Protein AF-X1HP15-F1 (afdb_monomer)

Organism: NCBI:txid412755

Structure (mmCIF, N/CA/C/O backbone):
data_AF-X1HP15-F1
#
_entry.id   AF-X1HP15-F1
#
loop_
_atom_site.group_PDB
_atom_site.id
_atom_site.type_symbol
_atom_site.label_atom_id
_atom_site.label_alt_id
_atom_site.label_comp_id
_atom_site.label_asym_id
_atom_site.label_entity_id
_atom_site.label_seq_id
_atom_site.pdbx_PDB_ins_code
_atom_site.Cartn_x
_atom_site.Cartn_y
_atom_site.Cartn_z
_atom_site.occupancy
_atom_site.B_iso_or_equiv
_atom_site.auth_seq_id
_atom_site.auth_comp_id
_atom_site.auth_asym_id
_atom_site.auth_atom_id
_atom_site.pdbx_PDB_model_num
ATOM 1 N N . TYR A 1 1 ? 21.476 -10.613 -9.660 1.00 40.03 1 TYR A N 1
ATOM 2 C CA . TYR A 1 1 ? 21.991 -10.283 -8.317 1.00 40.03 1 TYR A CA 1
ATOM 3 C C . TYR A 1 1 ? 20.825 -10.394 -7.329 1.00 40.03 1 TYR A C 1
ATOM 5 O O . TYR A 1 1 ? 20.075 -9.436 -7.231 1.00 40.03 1 TYR A O 1
ATOM 13 N N . PRO A 1 2 ? 20.553 -11.544 -6.681 1.00 43.41 2 PRO A N 1
ATOM 14 C CA . PRO A 1 2 ? 19.563 -11.598 -5.605 1.00 43.41 2 PRO A CA 1
ATOM 15 C C . PRO A 1 2 ? 20.260 -11.687 -4.237 1.00 43.41 2 PRO A C 1
ATOM 17 O O . PRO A 1 2 ? 21.197 -12.467 -4.082 1.00 43.41 2 PRO A O 1
ATOM 20 N N . GLY A 1 3 ? 19.801 -10.914 -3.246 1.00 52.09 3 GLY A N 1
ATOM 21 C CA . GLY A 1 3 ? 20.105 -11.199 -1.833 1.00 52.09 3 GLY A CA 1
ATOM 22 C C . GLY A 1 3 ? 20.704 -10.080 -0.976 1.00 52.09 3 GLY A C 1
ATOM 23 O O . GLY A 1 3 ? 21.155 -10.375 0.127 1.00 52.09 3 GLY A O 1
ATOM 24 N N . LYS A 1 4 ? 20.719 -8.818 -1.417 1.00 58.47 4 LYS A N 1
ATOM 25 C CA . LYS A 1 4 ? 21.016 -7.692 -0.515 1.00 58.47 4 LYS A CA 1
ATOM 26 C C . LYS A 1 4 ? 19.709 -7.078 -0.013 1.00 58.47 4 LYS A C 1
ATOM 28 O O . LYS A 1 4 ? 18.740 -7.003 -0.759 1.00 58.47 4 LYS A O 1
ATOM 33 N N . THR A 1 5 ? 19.671 -6.675 1.254 1.00 57.41 5 THR A N 1
ATOM 34 C CA . THR A 1 5 ? 18.551 -5.914 1.823 1.00 57.41 5 THR A CA 1
ATOM 35 C C . THR A 1 5 ? 18.393 -4.576 1.091 1.00 57.41 5 THR A C 1
ATOM 37 O O . THR A 1 5 ? 19.394 -3.958 0.713 1.00 57.41 5 THR A O 1
ATOM 40 N N . SER A 1 6 ? 17.143 -4.139 0.879 1.00 57.72 6 SER A N 1
ATOM 41 C CA . SER A 1 6 ? 16.799 -2.885 0.191 1.00 57.72 6 SER A CA 1
ATOM 42 C C . SER A 1 6 ? 17.651 -1.717 0.703 1.00 57.72 6 SER A C 1
ATOM 44 O O . SER A 1 6 ? 17.830 -1.550 1.909 1.00 57.72 6 SER A O 1
ATOM 46 N N . GLY A 1 7 ? 18.230 -0.945 -0.220 1.00 59.56 7 GLY A N 1
ATOM 47 C CA . GLY A 1 7 ? 19.172 0.143 0.076 1.00 59.56 7 GLY A CA 1
ATOM 48 C C . GLY A 1 7 ? 20.650 -0.218 -0.128 1.00 59.56 7 GLY A C 1
ATOM 49 O O . GLY A 1 7 ? 21.404 0.586 -0.671 1.00 59.56 7 GLY A O 1
ATOM 50 N N . LEU A 1 8 ? 21.078 -1.448 0.185 1.00 64.62 8 LEU A N 1
ATOM 51 C CA . LEU A 1 8 ? 22.472 -1.880 -0.050 1.00 64.62 8 LEU A CA 1
ATOM 52 C C . LEU A 1 8 ? 22.778 -2.171 -1.527 1.00 64.62 8 LEU A C 1
ATOM 54 O O . LEU A 1 8 ? 23.941 -2.295 -1.916 1.00 64.62 8 LEU A O 1
ATOM 58 N N . GLU A 1 9 ? 21.735 -2.281 -2.344 1.00 77.94 9 GLU A N 1
ATOM 59 C CA . GLU A 1 9 ? 21.811 -2.465 -3.792 1.00 77.94 9 GLU A CA 1
ATOM 60 C C . GLU A 1 9 ? 21.951 -1.152 -4.568 1.00 77.94 9 GLU A C 1
ATOM 62 O O . GLU A 1 9 ? 22.445 -1.177 -5.690 1.00 77.94 9 GLU A O 1
ATOM 67 N N . ILE A 1 10 ? 21.606 0.000 -3.978 1.00 83.56 10 ILE A N 1
ATOM 68 C CA . ILE A 1 10 ? 21.576 1.291 -4.691 1.00 83.56 10 ILE A CA 1
ATOM 69 C C . ILE A 1 10 ? 22.947 1.612 -5.297 1.00 83.56 10 ILE A C 1
ATOM 71 O O . ILE A 1 10 ? 23.047 2.002 -6.458 1.00 83.56 10 ILE A O 1
ATOM 75 N N . ASN A 1 11 ? 24.025 1.386 -4.543 1.00 84.94 11 ASN A N 1
ATOM 76 C CA . ASN A 1 11 ? 25.380 1.623 -5.038 1.00 84.94 11 ASN A CA 1
ATOM 77 C C . ASN A 1 11 ? 25.763 0.706 -6.205 1.00 84.94 11 ASN A C 1
ATOM 79 O O . ASN A 1 11 ? 26.531 1.128 -7.066 1.00 84.94 11 ASN A O 1
ATOM 83 N N . ASP A 1 12 ? 25.259 -0.527 -6.233 1.00 86.25 12 ASP A N 1
ATOM 84 C CA . ASP A 1 12 ? 25.513 -1.466 -7.327 1.00 86.25 12 ASP A CA 1
ATOM 85 C C . ASP A 1 12 ? 24.674 -1.087 -8.559 1.00 86.25 12 ASP A C 1
ATOM 87 O O . ASP A 1 12 ? 25.196 -1.076 -9.670 1.00 86.25 12 ASP A O 1
ATOM 91 N N . LEU A 1 13 ? 23.415 -0.679 -8.357 1.00 88.38 13 LEU A N 1
ATOM 92 C CA . LEU A 1 13 ? 22.511 -0.211 -9.413 1.00 88.38 13 LEU A CA 1
ATOM 93 C C . LEU A 1 13 ? 23.015 1.072 -10.093 1.00 88.38 13 LEU A C 1
ATOM 95 O O . LEU A 1 13 ? 22.898 1.198 -11.307 1.00 88.38 13 LEU A O 1
ATOM 99 N N . ARG A 1 14 ? 23.660 1.982 -9.347 1.00 88.38 14 ARG A N 1
ATOM 100 C CA . ARG A 1 14 ? 24.343 3.174 -9.899 1.00 88.38 14 ARG A CA 1
ATOM 101 C C . ARG A 1 14 ? 25.505 2.836 -10.841 1.00 88.38 14 ARG A C 1
ATOM 103 O O . ARG A 1 14 ? 25.959 3.708 -11.571 1.00 88.38 14 ARG A O 1
ATOM 110 N N . ARG A 1 15 ? 26.029 1.608 -10.785 1.00 89.25 15 ARG A N 1
ATOM 111 C CA . ARG A 1 15 ? 27.110 1.115 -11.655 1.00 89.25 15 ARG A CA 1
ATOM 112 C C . ARG A 1 15 ? 26.605 0.090 -12.672 1.00 89.25 15 ARG A C 1
ATOM 114 O O . ARG A 1 15 ? 27.415 -0.605 -13.278 1.00 89.25 15 ARG A O 1
ATOM 121 N N . ALA A 1 16 ? 25.287 -0.072 -12.799 1.00 88.75 16 ALA A N 1
ATOM 122 C CA . ALA A 1 16 ? 24.717 -0.998 -13.759 1.00 88.75 16 ALA A CA 1
ATOM 123 C C . ALA A 1 16 ? 24.946 -0.475 -15.180 1.00 88.75 16 ALA A C 1
ATOM 125 O O . ALA A 1 16 ? 24.692 0.689 -15.476 1.00 88.75 16 ALA A O 1
ATOM 126 N N . GLU A 1 17 ? 25.383 -1.364 -16.062 1.00 89.44 17 GLU A N 1
ATOM 127 C CA . GLU A 1 17 ? 25.554 -1.100 -17.485 1.00 89.44 17 GLU A CA 1
ATOM 128 C C . GLU A 1 17 ? 24.851 -2.213 -18.262 1.00 89.44 17 GLU A C 1
ATOM 130 O O . GLU A 1 17 ? 24.823 -3.372 -17.832 1.00 89.44 17 GLU A O 1
ATOM 135 N N . PHE A 1 18 ? 24.250 -1.864 -19.396 1.00 88.31 18 PHE A N 1
ATOM 136 C CA . PHE A 1 18 ? 23.614 -2.839 -20.274 1.00 88.31 18 PHE A CA 1
ATOM 137 C C . PHE A 1 18 ? 24.538 -3.202 -21.420 1.00 88.31 18 PHE A C 1
ATOM 139 O O . PHE A 1 18 ? 25.216 -2.349 -21.985 1.00 88.31 18 PHE A O 1
ATOM 146 N N . ASN A 1 19 ? 24.496 -4.471 -21.809 1.00 87.25 19 ASN A N 1
ATOM 147 C CA . ASN A 1 19 ? 25.117 -4.903 -23.049 1.00 87.25 19 ASN A CA 1
ATOM 148 C C . ASN A 1 19 ? 24.344 -4.350 -24.251 1.00 87.25 19 ASN A C 1
ATOM 150 O O . ASN A 1 19 ? 23.110 -4.234 -24.231 1.00 87.25 19 ASN A O 1
ATOM 154 N N . GLU A 1 20 ? 25.077 -4.090 -25.330 1.00 84.38 20 GLU A N 1
ATOM 155 C CA . GLU A 1 20 ? 24.488 -3.730 -26.614 1.00 84.38 20 GLU A CA 1
ATOM 156 C C . GLU A 1 20 ? 23.531 -4.828 -27.089 1.00 84.38 20 GLU A C 1
ATOM 158 O O . GLU A 1 20 ? 23.872 -6.008 -27.168 1.00 84.38 20 GLU A O 1
ATOM 163 N N . SER A 1 21 ? 22.297 -4.424 -27.374 1.00 85.12 21 SER A N 1
ATOM 164 C CA . SER A 1 21 ? 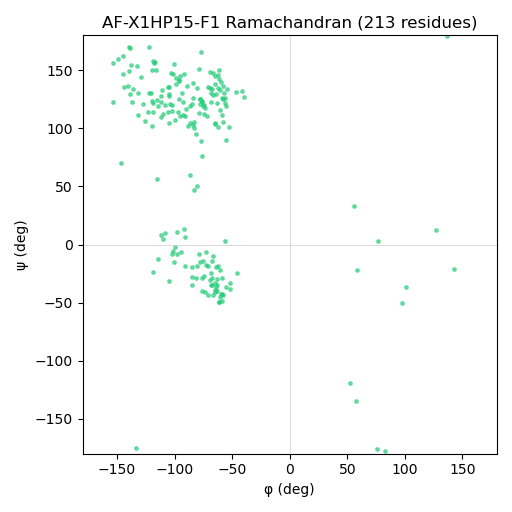21.206 -5.304 -27.805 1.00 85.12 21 SER A CA 1
ATOM 165 C C . SER A 1 21 ? 20.292 -4.546 -28.777 1.00 85.12 21 SER A C 1
ATOM 167 O O . SER A 1 21 ? 19.182 -4.150 -28.416 1.00 85.12 21 SER A O 1
ATOM 169 N N . PRO A 1 22 ? 20.772 -4.261 -30.004 1.00 84.88 22 PRO A N 1
ATOM 170 C CA . PRO A 1 22 ? 20.028 -3.458 -30.969 1.00 84.88 22 PRO A CA 1
ATOM 171 C C . PRO A 1 22 ? 18.683 -4.100 -31.330 1.00 84.88 22 PRO A C 1
ATOM 173 O O . PRO A 1 22 ? 18.623 -5.291 -31.627 1.00 84.88 22 PRO A O 1
ATOM 176 N N . GLY A 1 23 ? 17.611 -3.304 -31.324 1.00 83.75 23 GLY A N 1
ATOM 177 C CA . GLY A 1 23 ? 16.263 -3.741 -31.714 1.00 83.75 23 GLY A CA 1
ATOM 178 C C . GLY A 1 23 ? 15.512 -4.588 -30.678 1.00 83.75 23 GLY A C 1
ATOM 179 O O . GLY A 1 23 ? 14.399 -5.018 -30.961 1.00 83.75 23 GLY A O 1
ATOM 180 N N . MET A 1 24 ? 16.089 -4.825 -29.497 1.00 87.69 24 MET A N 1
ATOM 181 C CA . MET A 1 24 ? 15.433 -5.556 -28.408 1.00 87.69 24 MET A CA 1
ATOM 182 C C . MET A 1 24 ? 14.799 -4.585 -27.412 1.00 87.69 24 MET A C 1
ATOM 184 O O . MET A 1 24 ? 15.412 -3.578 -27.062 1.00 87.69 24 MET A O 1
ATOM 188 N N . PHE A 1 25 ? 13.614 -4.934 -26.909 1.00 88.38 25 PHE A N 1
ATOM 189 C CA . PHE A 1 25 ? 12.957 -4.206 -25.825 1.00 88.38 25 PHE A CA 1
ATOM 190 C C . PHE A 1 25 ? 13.662 -4.488 -24.491 1.00 88.38 25 PHE A C 1
ATOM 192 O O . PHE A 1 25 ? 13.722 -5.633 -24.032 1.00 88.38 25 PHE A O 1
ATOM 199 N N . LYS A 1 26 ? 14.219 -3.453 -23.864 1.00 91.19 26 LYS A N 1
ATOM 200 C CA . LYS A 1 26 ? 15.003 -3.548 -22.631 1.00 91.19 26 LYS A CA 1
ATOM 201 C C . LYS A 1 26 ? 14.109 -3.340 -21.416 1.00 91.19 26 LYS A C 1
ATOM 203 O O . LYS A 1 26 ? 13.505 -2.284 -21.248 1.00 91.19 26 LYS A O 1
ATOM 208 N N . ILE A 1 27 ? 14.092 -4.331 -20.528 1.00 91.81 27 ILE A N 1
ATOM 209 C CA . ILE A 1 27 ? 13.408 -4.257 -19.235 1.00 91.81 27 ILE A CA 1
ATOM 210 C C . ILE A 1 27 ? 14.452 -4.253 -18.126 1.00 91.81 27 ILE A C 1
ATOM 212 O O . ILE A 1 27 ? 15.285 -5.159 -18.061 1.00 91.81 27 ILE A O 1
ATOM 216 N N . PHE A 1 28 ? 14.371 -3.282 -17.219 1.00 93.69 28 PHE A N 1
ATOM 217 C CA . PHE A 1 28 ? 15.196 -3.250 -16.017 1.00 93.69 28 PHE A CA 1
ATOM 218 C C . PHE A 1 28 ? 14.342 -3.401 -14.759 1.00 93.69 28 PHE A C 1
ATOM 220 O O . PHE A 1 28 ? 13.456 -2.596 -14.493 1.00 93.69 28 PHE A O 1
ATOM 227 N N . MET A 1 29 ? 14.596 -4.453 -13.980 1.00 93.00 29 MET A N 1
ATOM 228 C CA . MET A 1 29 ? 13.829 -4.771 -12.774 1.00 93.00 29 MET A CA 1
ATOM 229 C C . MET A 1 29 ? 14.621 -4.417 -11.517 1.00 93.00 29 MET A C 1
ATOM 231 O O . MET A 1 29 ? 15.766 -4.847 -11.376 1.00 93.00 29 MET A O 1
ATOM 235 N N . MET A 1 30 ? 14.013 -3.672 -10.592 1.00 91.44 30 MET A N 1
ATOM 236 C CA . MET A 1 30 ? 14.661 -3.236 -9.348 1.00 91.44 30 MET A CA 1
ATOM 237 C C . MET A 1 30 ? 13.663 -3.210 -8.184 1.00 91.44 30 MET A C 1
ATOM 239 O O . MET A 1 30 ? 12.493 -2.891 -8.375 1.00 91.44 30 MET A O 1
ATOM 243 N N . HIS A 1 31 ? 14.115 -3.499 -6.962 1.00 91.00 31 HIS A N 1
ATOM 244 C CA . HIS A 1 31 ? 13.283 -3.460 -5.751 1.00 91.00 31 HIS A CA 1
ATOM 245 C C . HIS A 1 31 ? 13.775 -2.373 -4.782 1.00 91.00 31 HIS A C 1
ATOM 247 O O . HIS A 1 31 ? 14.096 -2.625 -3.620 1.00 91.00 31 HIS A O 1
ATOM 253 N N . THR A 1 32 ? 13.833 -1.139 -5.285 1.00 90.12 32 THR A N 1
ATOM 254 C CA . THR A 1 32 ? 14.356 0.025 -4.564 1.00 90.12 32 THR A CA 1
ATOM 255 C C . THR A 1 32 ? 13.492 1.260 -4.803 1.00 90.12 32 THR A C 1
ATOM 257 O O . THR A 1 32 ? 12.645 1.288 -5.694 1.00 90.12 32 THR A O 1
ATOM 260 N N . MET A 1 33 ? 13.735 2.311 -4.027 1.00 91.06 33 MET A N 1
ATOM 261 C CA . MET A 1 33 ? 13.145 3.635 -4.205 1.00 91.06 33 MET A CA 1
ATOM 262 C C . MET A 1 33 ? 13.937 4.468 -5.229 1.00 91.06 33 MET A C 1
ATOM 264 O O . MET A 1 33 ? 15.169 4.471 -5.191 1.00 91.06 33 MET A O 1
ATOM 268 N N . ILE A 1 34 ? 13.241 5.203 -6.101 1.00 93.44 34 ILE A N 1
ATOM 269 C CA . ILE A 1 34 ? 13.825 6.226 -6.986 1.00 93.44 34 ILE A CA 1
ATOM 270 C C . ILE A 1 34 ? 13.593 7.638 -6.437 1.00 93.44 34 ILE A C 1
ATOM 272 O O . ILE A 1 34 ? 12.625 7.887 -5.715 1.00 93.44 34 ILE A O 1
ATOM 276 N N . ASP A 1 35 ? 14.450 8.581 -6.820 1.00 92.69 35 ASP A N 1
ATOM 277 C CA . ASP A 1 35 ? 14.387 9.983 -6.388 1.00 92.69 35 ASP A CA 1
ATOM 278 C C . ASP A 1 35 ? 13.031 10.655 -6.681 1.00 92.69 35 ASP A C 1
ATOM 280 O O . ASP A 1 35 ? 12.529 11.411 -5.850 1.00 92.69 35 ASP A O 1
ATOM 284 N N . LYS A 1 36 ? 12.389 10.324 -7.809 1.00 93.81 36 LYS A N 1
ATOM 285 C CA . LYS A 1 36 ? 11.056 10.837 -8.181 1.00 93.81 36 LYS A CA 1
ATOM 286 C C . LYS A 1 36 ? 9.911 10.333 -7.305 1.00 93.81 36 LYS A C 1
ATOM 288 O O . LYS A 1 36 ? 8.893 11.011 -7.219 1.00 93.81 36 LYS A O 1
ATOM 293 N N . ALA A 1 37 ? 10.067 9.173 -6.671 1.00 91.50 37 ALA A N 1
ATOM 294 C CA . ALA A 1 37 ? 9.032 8.547 -5.847 1.00 91.50 37 ALA A CA 1
ATOM 295 C C . ALA A 1 37 ? 9.268 8.735 -4.336 1.00 91.50 37 ALA A C 1
ATOM 297 O O . ALA A 1 37 ? 8.406 8.398 -3.531 1.00 91.50 37 ALA A O 1
ATOM 298 N N . ARG A 1 38 ? 10.427 9.279 -3.940 1.00 87.81 38 ARG A N 1
ATOM 299 C CA . ARG A 1 38 ? 10.824 9.444 -2.533 1.00 87.81 38 ARG A CA 1
ATOM 300 C C . ARG A 1 38 ? 9.984 10.467 -1.764 1.00 87.81 38 ARG A C 1
ATOM 302 O O . ARG A 1 38 ? 9.781 10.307 -0.562 1.00 87.81 38 ARG A O 1
ATOM 309 N N . GLY A 1 39 ? 9.556 11.542 -2.428 1.00 83.56 39 GLY A N 1
ATOM 310 C CA . GLY A 1 39 ? 9.021 12.722 -1.743 1.00 83.56 39 GLY A CA 1
ATOM 311 C C . GLY A 1 39 ? 10.044 13.308 -0.758 1.00 83.56 39 GLY A C 1
ATOM 312 O O . GLY A 1 39 ? 11.234 13.401 -1.079 1.00 83.56 39 GLY A O 1
ATOM 313 N N . ASP A 1 40 ? 9.583 13.641 0.449 1.00 80.81 40 ASP A N 1
ATOM 314 C CA . ASP A 1 40 ? 10.383 14.265 1.518 1.00 80.81 40 ASP A CA 1
ATOM 315 C C . ASP A 1 40 ? 11.059 13.258 2.468 1.00 80.81 40 ASP A C 1
ATOM 317 O O . ASP A 1 40 ? 11.641 13.642 3.485 1.00 80.81 40 ASP A O 1
ATOM 321 N N . LEU A 1 41 ? 10.987 11.956 2.172 1.00 80.00 41 LEU A N 1
ATOM 322 C CA . LEU A 1 41 ? 11.568 10.931 3.037 1.00 80.00 41 LEU A CA 1
ATOM 323 C C . LEU A 1 41 ? 13.106 11.048 3.062 1.00 80.00 41 LEU A C 1
ATOM 325 O O . LEU A 1 41 ? 13.734 11.038 1.999 1.00 80.00 41 LEU A O 1
ATOM 329 N N . PRO A 1 42 ? 13.751 11.094 4.245 1.00 81.25 42 PRO A N 1
ATOM 330 C CA . PRO A 1 42 ? 15.203 11.217 4.375 1.00 81.25 42 PRO A CA 1
ATOM 331 C C . PRO A 1 42 ? 15.907 9.860 4.181 1.00 81.25 42 PRO A C 1
ATOM 333 O O . PRO A 1 42 ? 16.707 9.433 5.010 1.00 81.25 42 PRO A O 1
ATOM 336 N N . VAL A 1 43 ? 15.581 9.155 3.098 1.00 83.31 43 VAL A N 1
ATOM 337 C CA . VAL A 1 43 ? 16.144 7.846 2.741 1.00 83.31 43 VAL A CA 1
ATOM 338 C C . VAL A 1 43 ? 16.935 7.939 1.436 1.00 83.31 43 VAL A C 1
ATOM 340 O O . VAL A 1 43 ? 16.649 8.784 0.580 1.00 83.31 43 VAL A O 1
ATOM 343 N N . ASP A 1 44 ? 17.961 7.094 1.295 1.00 84.75 44 ASP A N 1
ATOM 344 C CA . ASP A 1 44 ? 18.722 7.008 0.044 1.00 84.75 44 ASP A CA 1
ATOM 345 C C . ASP A 1 44 ? 17.809 6.484 -1.071 1.00 84.75 44 ASP A C 1
ATOM 347 O O . ASP A 1 44 ? 17.003 5.575 -0.861 1.00 84.75 44 ASP A O 1
ATOM 351 N N . ALA A 1 45 ? 17.926 7.083 -2.250 1.00 90.06 45 ALA A N 1
ATOM 352 C CA . ALA A 1 45 ? 17.107 6.765 -3.406 1.00 90.06 45 ALA A CA 1
ATOM 353 C C . ALA A 1 45 ? 17.967 6.772 -4.666 1.00 90.06 45 ALA A C 1
ATOM 355 O O . ALA A 1 45 ? 18.952 7.507 -4.779 1.00 90.06 45 ALA A O 1
ATOM 356 N N . LEU A 1 46 ? 17.583 5.933 -5.619 1.00 91.19 46 LEU A N 1
ATOM 357 C CA . LEU A 1 46 ? 18.267 5.813 -6.890 1.00 91.19 46 LEU A CA 1
ATOM 358 C C . LEU A 1 46 ? 17.907 6.999 -7.787 1.00 91.19 46 LEU A C 1
ATOM 360 O O . LEU A 1 46 ? 16.736 7.241 -8.079 1.00 91.19 46 LEU A O 1
ATOM 364 N N . GLU A 1 47 ? 18.916 7.739 -8.231 1.00 92.56 47 GLU A N 1
ATOM 365 C CA . GLU A 1 47 ? 18.720 8.853 -9.150 1.00 92.56 47 GLU A CA 1
ATOM 366 C C . GLU A 1 47 ? 18.456 8.326 -10.560 1.00 92.56 47 GLU A C 1
ATOM 368 O O . GLU A 1 47 ? 19.322 7.677 -11.154 1.00 92.56 47 GLU A O 1
ATOM 373 N N . ILE A 1 48 ? 17.288 8.644 -11.125 1.00 92.06 48 ILE A N 1
ATOM 374 C CA . ILE A 1 48 ? 16.909 8.160 -12.464 1.00 92.06 48 ILE A CA 1
ATOM 375 C C . ILE A 1 48 ? 17.874 8.610 -13.573 1.00 92.06 48 ILE A C 1
ATOM 377 O O . ILE A 1 48 ? 17.947 7.988 -14.624 1.00 92.06 48 ILE A O 1
ATOM 381 N N . SER A 1 49 ? 18.639 9.682 -13.347 1.00 91.06 49 SER A N 1
ATOM 382 C CA . SER A 1 49 ? 19.632 10.194 -14.297 1.00 91.06 49 SER A CA 1
ATOM 383 C C . SER A 1 49 ? 20.940 9.400 -14.313 1.00 91.06 49 SER A C 1
ATOM 385 O O . SER A 1 49 ? 21.746 9.584 -15.222 1.00 91.06 49 SER A O 1
ATOM 387 N N . LYS A 1 50 ? 21.183 8.552 -13.305 1.00 90.56 50 LYS A N 1
ATOM 388 C CA . LYS A 1 50 ? 22.425 7.778 -13.151 1.00 90.56 50 LYS A CA 1
ATOM 389 C C . LYS A 1 50 ? 22.306 6.332 -13.623 1.00 90.56 50 LYS A C 1
ATOM 391 O O . LYS A 1 50 ? 23.280 5.592 -13.537 1.00 90.56 50 LYS A O 1
ATOM 396 N N . ILE A 1 51 ? 21.128 5.917 -14.069 1.00 91.75 51 ILE A N 1
ATOM 397 C CA . ILE A 1 51 ? 20.855 4.543 -14.489 1.00 91.75 51 ILE A CA 1
ATOM 398 C C . ILE A 1 51 ? 20.820 4.439 -16.015 1.00 91.75 51 ILE A C 1
ATOM 400 O O . ILE A 1 51 ? 20.446 5.401 -16.691 1.00 91.75 51 ILE A O 1
ATOM 404 N N . PRO A 1 52 ? 21.233 3.291 -16.574 1.00 92.31 52 PRO A N 1
ATOM 405 C CA . PRO A 1 52 ? 21.249 3.085 -18.014 1.00 92.31 52 PRO A CA 1
ATOM 406 C C . PRO A 1 52 ? 19.828 3.060 -18.581 1.00 92.31 52 PRO A C 1
ATOM 408 O O . PRO A 1 52 ? 18.901 2.574 -17.935 1.00 92.31 52 PRO A O 1
ATOM 411 N N . PHE A 1 53 ? 19.682 3.535 -19.820 1.00 91.19 53 PHE A N 1
ATOM 412 C CA . PHE A 1 53 ? 18.399 3.569 -20.514 1.00 91.19 53 PHE A CA 1
ATOM 413 C C . PHE A 1 53 ? 17.827 2.159 -20.742 1.00 91.19 53 PHE A C 1
ATOM 415 O O . PHE A 1 53 ? 18.443 1.330 -21.419 1.00 91.19 53 PHE A O 1
ATOM 422 N N . ALA A 1 54 ? 16.623 1.924 -20.227 1.00 91.81 54 ALA A N 1
ATOM 423 C CA . ALA A 1 54 ? 15.741 0.814 -20.567 1.00 91.81 54 ALA A CA 1
ATOM 424 C C . ALA A 1 54 ? 14.435 1.354 -21.162 1.00 91.81 54 ALA A C 1
ATOM 426 O O . ALA A 1 54 ? 14.038 2.478 -20.855 1.00 91.81 54 ALA A O 1
ATOM 427 N N . ASP A 1 55 ? 13.747 0.535 -21.956 1.00 90.50 55 ASP A N 1
ATOM 428 C CA . ASP A 1 55 ? 12.422 0.856 -22.492 1.00 90.50 55 ASP A CA 1
ATOM 429 C C . ASP A 1 55 ? 11.337 0.728 -21.414 1.00 90.50 55 ASP A C 1
ATOM 431 O O . ASP A 1 55 ? 10.349 1.460 -21.436 1.00 90.50 55 ASP A O 1
ATOM 435 N N . TYR A 1 56 ? 11.558 -0.122 -20.406 1.00 92.12 56 TYR A N 1
ATOM 436 C CA . TYR A 1 56 ? 10.698 -0.235 -19.232 1.00 92.12 56 TYR A CA 1
ATOM 437 C C . TYR A 1 56 ? 11.479 -0.510 -17.943 1.00 92.12 56 TYR A C 1
ATOM 439 O O . TYR A 1 56 ? 12.327 -1.404 -17.900 1.00 92.12 56 TYR A O 1
ATOM 447 N N . TYR A 1 57 ? 11.129 0.190 -16.861 1.00 93.88 57 TYR A N 1
ATOM 448 C CA . TYR A 1 57 ? 11.660 -0.068 -15.525 1.00 93.88 57 TYR A CA 1
ATOM 449 C C . TYR A 1 57 ? 10.567 -0.623 -14.609 1.00 93.88 57 TYR A C 1
ATOM 451 O O . TYR A 1 57 ? 9.653 0.094 -14.190 1.00 93.88 57 TYR A O 1
ATOM 459 N N . ALA A 1 58 ? 10.689 -1.908 -14.273 1.00 94.06 58 ALA A N 1
ATOM 460 C CA . ALA A 1 58 ? 9.795 -2.598 -13.354 1.00 94.06 58 ALA A CA 1
ATOM 461 C C . ALA A 1 58 ? 10.289 -2.405 -11.917 1.00 94.06 58 ALA A C 1
ATOM 463 O O . ALA A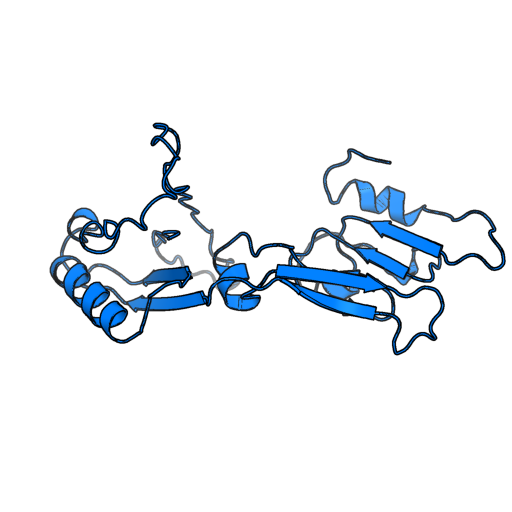 1 58 ? 11.272 -3.026 -11.498 1.00 94.06 58 ALA A O 1
ATOM 464 N N . LEU A 1 59 ? 9.614 -1.540 -11.166 1.00 93.81 59 LEU A N 1
ATOM 465 C CA . LEU A 1 59 ? 10.007 -1.194 -9.809 1.00 93.81 59 LEU A CA 1
ATOM 466 C C . LEU A 1 59 ? 9.140 -1.925 -8.779 1.00 93.81 59 LEU A C 1
ATOM 468 O O . LEU A 1 59 ? 7.952 -2.163 -8.983 1.00 93.81 59 LEU A O 1
ATOM 472 N N . GLY A 1 60 ? 9.741 -2.271 -7.647 1.00 89.81 60 GLY A N 1
ATOM 473 C CA . GLY A 1 60 ? 9.067 -2.741 -6.435 1.00 89.81 60 GLY A CA 1
ATOM 474 C C . GLY A 1 60 ? 9.623 -2.020 -5.209 1.00 89.81 60 GLY A C 1
ATOM 475 O O . GLY A 1 60 ? 10.475 -1.158 -5.375 1.00 89.81 60 GLY A O 1
ATOM 476 N N . HIS A 1 61 ? 9.182 -2.400 -4.006 1.00 89.25 61 HIS A N 1
ATOM 477 C CA . HIS A 1 61 ? 9.470 -1.793 -2.688 1.00 89.25 61 HIS A CA 1
ATOM 478 C C . HIS A 1 61 ? 8.380 -0.837 -2.205 1.00 89.25 61 HIS A C 1
ATOM 480 O O . HIS A 1 61 ? 7.896 -0.984 -1.086 1.00 89.25 61 HIS A O 1
ATOM 486 N N . LEU A 1 62 ? 7.964 0.117 -3.038 1.00 89.56 62 LEU A N 1
ATOM 487 C CA . LEU A 1 62 ? 6.933 1.073 -2.642 1.00 89.56 62 LEU A CA 1
ATOM 488 C C . LEU A 1 62 ? 5.537 0.499 -2.867 1.00 89.56 62 LEU A C 1
ATOM 490 O O . LEU A 1 62 ? 5.185 0.095 -3.976 1.00 89.56 62 LEU A O 1
ATOM 494 N N . HIS A 1 63 ? 4.730 0.510 -1.811 1.00 91.06 63 HIS A N 1
ATOM 495 C CA . HIS A 1 63 ? 3.327 0.111 -1.849 1.00 91.06 63 HIS A CA 1
ATOM 496 C C . HIS A 1 63 ? 2.441 1.297 -2.252 1.00 91.06 63 HIS A C 1
ATOM 498 O O . HIS A 1 63 ? 1.586 1.750 -1.500 1.00 91.06 63 HIS A O 1
ATOM 504 N N . ILE A 1 64 ? 2.687 1.838 -3.445 1.00 89.44 64 ILE A N 1
ATOM 505 C CA . ILE A 1 64 ? 1.960 2.982 -4.007 1.00 89.44 64 ILE A CA 1
ATOM 506 C C . ILE A 1 64 ? 1.676 2.740 -5.486 1.00 89.44 64 ILE A C 1
ATOM 508 O O . ILE A 1 64 ? 2.422 2.023 -6.155 1.00 89.44 64 ILE A O 1
ATOM 512 N N . ASP A 1 65 ? 0.627 3.374 -6.006 1.00 90.06 65 ASP A N 1
ATOM 513 C CA . ASP A 1 65 ? 0.440 3.494 -7.448 1.00 90.06 65 ASP A CA 1
ATOM 514 C C . ASP A 1 65 ? 1.243 4.691 -7.964 1.00 90.06 65 ASP A C 1
ATOM 516 O O . ASP A 1 65 ? 0.857 5.845 -7.774 1.00 90.06 65 ASP A O 1
ATOM 520 N N . PHE A 1 66 ? 2.392 4.420 -8.584 1.00 92.19 66 PHE A N 1
ATOM 521 C CA . PHE A 1 66 ? 3.268 5.467 -9.096 1.00 92.19 66 PHE A CA 1
ATOM 522 C C . PHE A 1 66 ? 3.780 5.128 -10.489 1.00 92.19 66 PHE A C 1
ATOM 524 O O . PHE A 1 66 ? 4.276 4.031 -10.754 1.00 92.19 66 PHE A O 1
ATOM 531 N N . GLN A 1 67 ? 3.707 6.116 -11.376 1.00 92.31 67 GLN A N 1
ATOM 532 C CA . GLN A 1 67 ? 4.306 6.051 -12.697 1.00 92.31 67 GLN A CA 1
ATOM 533 C C . GLN A 1 67 ? 4.961 7.385 -13.039 1.00 92.31 67 GLN A C 1
ATOM 535 O O . GLN A 1 67 ? 4.330 8.437 -12.957 1.00 92.31 67 GLN A O 1
ATOM 540 N N . TYR A 1 68 ? 6.214 7.316 -13.473 1.00 91.75 68 TYR A N 1
ATOM 541 C CA . TYR A 1 68 ? 6.948 8.438 -14.038 1.00 91.75 68 TYR A CA 1
ATOM 542 C C . TYR A 1 68 ? 7.594 7.972 -15.337 1.00 91.75 68 TYR A C 1
ATOM 544 O O . TYR A 1 68 ? 8.479 7.125 -15.308 1.00 91.75 68 TYR A O 1
ATOM 552 N N . GLU A 1 69 ? 7.127 8.481 -16.476 1.00 90.94 69 GLU A N 1
ATOM 553 C CA . GLU A 1 69 ? 7.543 7.985 -17.795 1.00 90.94 69 GLU A CA 1
ATOM 554 C C . GLU A 1 69 ? 7.371 6.452 -17.887 1.00 90.94 69 GLU A C 1
ATOM 556 O O . GLU A 1 69 ? 6.255 5.944 -17.730 1.00 90.94 69 GLU A O 1
ATOM 561 N N . ASN A 1 70 ? 8.462 5.718 -18.109 1.00 91.12 70 ASN A N 1
ATOM 562 C CA . ASN A 1 70 ? 8.510 4.261 -18.166 1.00 91.12 70 ASN A CA 1
ATOM 563 C C . ASN A 1 70 ? 8.971 3.598 -16.851 1.00 91.12 70 ASN A C 1
ATOM 565 O O . ASN A 1 70 ? 9.217 2.391 -16.821 1.00 91.12 70 ASN A O 1
ATOM 569 N N . PHE A 1 71 ? 9.065 4.366 -15.763 1.00 93.69 71 PHE A N 1
ATOM 570 C CA . PHE A 1 71 ? 9.289 3.879 -14.404 1.00 93.69 71 PHE A CA 1
ATOM 571 C C . PHE A 1 71 ? 7.963 3.602 -13.719 1.00 93.69 71 PHE A C 1
ATOM 573 O O . PHE A 1 71 ? 7.178 4.524 -13.484 1.00 93.69 71 PHE A O 1
ATOM 580 N N . VAL A 1 72 ? 7.712 2.339 -13.372 1.00 93.69 72 VAL A N 1
ATOM 581 C CA . VAL A 1 72 ? 6.424 1.928 -12.807 1.00 93.69 72 VAL A CA 1
ATOM 582 C C . VAL A 1 72 ? 6.627 1.180 -11.501 1.00 93.69 72 VAL A C 1
ATOM 584 O O . VAL A 1 72 ? 7.236 0.112 -11.479 1.00 93.69 72 VAL A O 1
ATOM 587 N N . TYR A 1 73 ? 6.036 1.717 -10.432 1.00 94.31 73 TYR A N 1
ATOM 588 C CA . TYR A 1 73 ? 5.671 0.939 -9.253 1.00 94.31 73 TYR A CA 1
ATOM 589 C C . TYR A 1 73 ? 4.225 0.482 -9.441 1.00 94.31 73 TYR A C 1
ATOM 591 O O . TYR A 1 73 ? 3.314 1.314 -9.420 1.00 94.31 73 TYR A O 1
ATOM 599 N N . PRO A 1 74 ? 3.978 -0.822 -9.635 1.00 92.25 74 PRO A N 1
ATOM 600 C CA . PRO A 1 74 ? 2.628 -1.320 -9.832 1.00 92.25 74 PRO A CA 1
ATOM 601 C C . PRO A 1 74 ? 1.810 -1.313 -8.539 1.00 92.25 74 PRO A C 1
ATOM 603 O O . PRO A 1 74 ? 0.630 -1.615 -8.615 1.00 92.25 74 PRO A O 1
ATOM 606 N N . GLY A 1 75 ? 2.404 -0.994 -7.385 1.00 92.06 75 GLY A N 1
ATOM 607 C CA . GLY A 1 75 ? 1.787 -1.141 -6.070 1.00 92.06 75 GLY A CA 1
ATOM 608 C C . GLY A 1 75 ? 1.743 -2.598 -5.593 1.00 92.06 75 GLY A C 1
ATOM 609 O O . GLY A 1 75 ? 2.289 -3.495 -6.245 1.00 92.06 75 GLY A O 1
ATOM 610 N N . PRO A 1 76 ? 1.1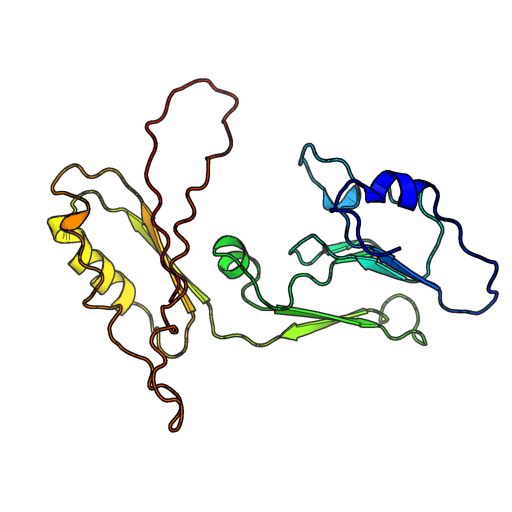28 -2.853 -4.429 1.00 93.69 76 PRO A N 1
ATOM 611 C CA . PRO A 1 76 ? 1.016 -4.195 -3.887 1.00 93.69 76 PRO A CA 1
ATOM 612 C C . PRO A 1 76 ? -0.110 -4.984 -4.572 1.00 93.69 76 PRO A C 1
ATOM 614 O O . PRO A 1 76 ? -1.141 -4.439 -4.967 1.00 93.69 76 PRO A O 1
ATOM 617 N N . ILE A 1 77 ? 0.049 -6.308 -4.638 1.00 93.44 77 ILE A N 1
ATOM 618 C CA . ILE A 1 77 ? -1.028 -7.225 -5.058 1.00 93.44 77 ILE A CA 1
ATOM 619 C C . ILE A 1 77 ? -2.139 -7.347 -4.006 1.00 93.44 77 ILE A C 1
ATOM 621 O O . ILE A 1 77 ? -3.234 -7.803 -4.316 1.00 93.44 77 ILE A O 1
ATOM 625 N N . PHE A 1 78 ? -1.848 -6.959 -2.766 1.00 93.06 78 PHE A N 1
ATOM 626 C CA . PHE A 1 78 ? -2.791 -6.884 -1.661 1.00 93.06 78 PHE A CA 1
ATOM 627 C C . PHE A 1 78 ? -2.286 -5.826 -0.665 1.00 93.06 78 PHE A C 1
ATOM 629 O O . PHE A 1 78 ? -1.151 -5.967 -0.197 1.00 93.06 78 PHE A O 1
ATOM 636 N N . PRO A 1 79 ? -3.077 -4.787 -0.346 1.00 92.19 79 PRO A N 1
ATOM 637 C CA . PRO A 1 79 ? -2.753 -3.814 0.695 1.00 92.19 79 PRO A CA 1
ATOM 638 C C . PRO A 1 79 ? -2.492 -4.509 2.037 1.00 92.19 79 PRO A C 1
ATOM 640 O O . PRO A 1 79 ? -3.357 -5.213 2.553 1.00 92.19 79 PRO A O 1
ATOM 643 N N . ASN A 1 80 ? -1.291 -4.364 2.595 1.00 86.81 80 ASN A N 1
ATOM 644 C CA . ASN A 1 80 ? -0.830 -5.235 3.684 1.00 86.81 80 ASN A CA 1
ATOM 645 C C . ASN A 1 80 ? -0.994 -4.644 5.091 1.00 86.81 80 ASN A C 1
ATOM 647 O O . ASN A 1 80 ? -0.768 -5.345 6.076 1.00 86.81 80 ASN A O 1
ATOM 651 N N . ASN A 1 81 ? -1.363 -3.370 5.191 1.00 88.38 81 ASN A N 1
ATOM 652 C CA . ASN A 1 81 ? -1.533 -2.671 6.455 1.00 88.38 81 ASN A CA 1
ATOM 653 C C . ASN A 1 81 ? -2.767 -1.766 6.421 1.00 88.38 81 ASN A C 1
ATOM 655 O O . ASN A 1 81 ? -3.384 -1.550 5.380 1.00 88.38 81 ASN A O 1
ATOM 659 N N . PHE A 1 82 ? -3.127 -1.238 7.589 1.00 90.31 82 PHE A N 1
ATOM 660 C CA . PHE A 1 82 ? -4.342 -0.447 7.772 1.00 90.31 82 PHE A CA 1
ATOM 661 C C . PHE A 1 82 ? -4.372 0.791 6.870 1.00 90.31 82 PHE A C 1
ATOM 663 O O . PHE A 1 82 ? -5.393 1.082 6.259 1.00 90.31 82 PHE A O 1
ATOM 670 N N . LYS A 1 83 ? -3.238 1.491 6.761 1.00 90.38 83 LYS A N 1
ATOM 671 C CA . LYS A 1 83 ? -3.114 2.684 5.925 1.00 90.38 83 LYS A CA 1
ATOM 672 C C . LYS A 1 83 ? -3.242 2.332 4.445 1.00 90.38 83 LYS A C 1
ATOM 674 O O . LYS A 1 83 ? -3.947 3.015 3.723 1.00 90.38 83 LYS A O 1
ATOM 679 N N . GLU A 1 84 ? -2.604 1.253 3.999 1.00 91.50 84 GLU A N 1
ATOM 680 C CA . GLU A 1 84 ? -2.717 0.789 2.615 1.00 91.50 84 GLU A CA 1
ATOM 681 C C . GLU A 1 84 ? -4.139 0.342 2.271 1.00 91.50 84 GLU A C 1
ATOM 683 O O . GLU A 1 84 ? -4.598 0.611 1.169 1.00 91.50 84 GLU A O 1
ATOM 688 N N . LEU A 1 85 ? -4.848 -0.329 3.182 1.00 92.81 85 LEU A N 1
ATOM 689 C CA . LEU A 1 85 ? -6.244 -0.709 2.952 1.00 92.81 85 LEU A CA 1
ATOM 690 C C . LEU A 1 85 ? -7.152 0.523 2.821 1.00 92.81 85 LEU A C 1
ATOM 692 O O . LEU A 1 85 ? -8.060 0.495 1.999 1.00 92.81 85 LEU A O 1
ATOM 696 N N . GLU A 1 86 ? -6.894 1.590 3.585 1.00 90.94 86 GLU A N 1
ATOM 697 C CA . GLU A 1 86 ? -7.604 2.875 3.462 1.00 90.94 86 GLU A CA 1
ATOM 698 C C . GLU A 1 86 ? -7.231 3.636 2.178 1.00 90.94 86 GLU A C 1
ATOM 700 O O . GLU A 1 86 ? -8.107 4.194 1.529 1.00 90.94 86 GLU A O 1
ATOM 705 N N . ASP A 1 87 ? -5.944 3.685 1.825 1.00 90.25 87 ASP A N 1
ATOM 706 C CA . ASP A 1 87 ? -5.438 4.527 0.734 1.00 90.25 87 ASP A CA 1
ATOM 707 C C . ASP A 1 87 ? -5.562 3.847 -0.645 1.00 90.25 87 ASP A C 1
ATOM 709 O O . ASP A 1 87 ? -5.743 4.522 -1.658 1.00 90.25 87 ASP A O 1
ATOM 713 N N . LEU A 1 88 ? -5.394 2.520 -0.711 1.00 91.50 88 LEU A N 1
ATOM 714 C CA . LEU A 1 88 ? -5.340 1.764 -1.966 1.00 91.50 88 LEU A CA 1
ATOM 715 C C . LEU A 1 88 ? -6.618 0.984 -2.251 1.00 91.50 88 LEU A C 1
ATOM 717 O O . LEU A 1 88 ? -6.900 0.779 -3.427 1.00 91.50 88 LEU A O 1
ATOM 721 N N . GLU A 1 89 ? -7.321 0.511 -1.213 1.00 90.62 89 GLU A N 1
ATOM 722 C CA . GLU A 1 89 ? -8.577 -0.274 -1.235 1.00 90.62 89 GLU A CA 1
ATOM 723 C C . GLU A 1 89 ? -8.542 -1.619 -1.993 1.00 90.62 89 GLU A C 1
ATOM 725 O O . GLU A 1 89 ? -9.336 -2.521 -1.725 1.00 90.62 89 GLU A O 1
ATOM 730 N N . HIS A 1 90 ? -7.604 -1.800 -2.917 1.00 91.69 90 HIS A N 1
ATOM 731 C CA . HIS A 1 90 ? -7.480 -2.956 -3.783 1.00 91.69 90 HIS A CA 1
ATOM 732 C C . HIS A 1 90 ? -6.015 -3.231 -4.145 1.00 91.69 90 HIS A C 1
ATOM 734 O O . HIS A 1 90 ? -5.132 -2.371 -4.071 1.00 91.69 90 HIS A O 1
ATOM 740 N N . GLY A 1 91 ? -5.753 -4.465 -4.570 1.00 92.62 91 GLY A N 1
ATOM 741 C CA . GLY A 1 91 ? -4.476 -4.839 -5.165 1.00 92.62 91 GLY A CA 1
ATOM 742 C C . GLY A 1 91 ? -4.360 -4.366 -6.611 1.00 92.62 91 GLY A C 1
ATOM 743 O O . GLY A 1 91 ? -5.355 -4.014 -7.253 1.00 92.62 91 GLY A O 1
ATOM 744 N N . ARG A 1 92 ? -3.148 -4.386 -7.163 1.00 92.44 92 ARG A N 1
ATOM 745 C CA . ARG A 1 92 ? -2.911 -4.054 -8.574 1.00 92.44 92 ARG A CA 1
ATOM 746 C C . ARG A 1 92 ? -1.666 -4.732 -9.134 1.00 92.44 92 ARG A C 1
ATOM 748 O O . ARG A 1 92 ? -0.754 -5.113 -8.405 1.00 92.44 92 ARG A O 1
ATOM 755 N N . PHE A 1 93 ? -1.647 -4.887 -10.452 1.00 92.44 93 PHE A N 1
ATOM 756 C CA . PHE A 1 93 ? -0.461 -5.260 -11.220 1.00 92.44 93 PHE A CA 1
ATOM 757 C C . PHE A 1 93 ? -0.470 -4.562 -12.583 1.00 92.44 93 PHE A C 1
ATOM 759 O O . PHE A 1 93 ? -1.501 -4.065 -13.032 1.00 92.44 93 PHE A O 1
ATOM 766 N N . CYS A 1 94 ? 0.681 -4.505 -13.251 1.00 91.31 94 CYS A N 1
ATOM 767 C CA . CYS A 1 94 ? 0.819 -3.871 -14.560 1.00 91.31 94 CYS A CA 1
ATOM 768 C C . CYS A 1 94 ? 1.073 -4.929 -15.640 1.00 91.31 94 CYS A C 1
ATOM 770 O O . CYS A 1 94 ? 1.924 -5.800 -15.465 1.00 91.31 94 CYS A O 1
ATOM 772 N N . ILE A 1 95 ? 0.346 -4.837 -16.752 1.00 91.50 95 ILE A N 1
ATOM 773 C CA . ILE A 1 95 ? 0.604 -5.568 -17.994 1.00 91.50 95 ILE A CA 1
ATOM 774 C C . ILE A 1 95 ? 1.185 -4.585 -18.997 1.00 91.50 95 ILE A C 1
ATOM 776 O O . ILE A 1 95 ? 0.673 -3.474 -19.148 1.00 91.50 95 ILE A O 1
ATOM 780 N N . ILE A 1 96 ? 2.235 -5.013 -19.691 1.00 88.88 96 ILE A N 1
ATOM 781 C CA . ILE A 1 96 ? 2.931 -4.196 -20.677 1.00 88.88 96 ILE A CA 1
ATOM 782 C C . ILE A 1 96 ? 2.916 -4.893 -22.015 1.00 88.88 96 ILE A C 1
ATOM 784 O O . ILE A 1 96 ? 3.258 -6.070 -22.106 1.00 88.88 96 ILE A O 1
ATOM 788 N N . ASP A 1 97 ? 2.521 -4.140 -23.032 1.00 88.56 97 ASP A N 1
ATOM 789 C CA . ASP A 1 97 ? 2.592 -4.569 -24.417 1.00 88.56 97 ASP A CA 1
ATOM 790 C C . ASP A 1 97 ? 3.871 -4.021 -25.057 1.00 88.56 97 ASP A C 1
ATOM 792 O O . ASP A 1 97 ? 4.049 -2.811 -25.188 1.00 88.56 97 ASP A O 1
ATOM 796 N N . THR A 1 98 ? 4.795 -4.906 -25.419 1.00 86.06 98 THR A N 1
ATOM 797 C CA . THR A 1 98 ? 6.094 -4.525 -25.990 1.00 86.06 98 THR A CA 1
ATOM 798 C C . THR A 1 98 ? 6.020 -4.154 -27.471 1.00 86.06 98 THR A C 1
ATOM 800 O O . THR A 1 98 ? 7.020 -3.696 -28.015 1.00 86.06 98 THR A O 1
ATOM 803 N N . GLU A 1 99 ? 4.875 -4.360 -28.129 1.00 81.94 99 GLU A N 1
ATOM 804 C CA . GLU A 1 99 ? 4.683 -4.095 -29.562 1.00 81.94 99 GLU A CA 1
ATOM 805 C C . GLU A 1 99 ? 3.961 -2.764 -29.841 1.00 81.94 99 GLU A C 1
ATOM 807 O O . GLU A 1 99 ? 3.983 -2.276 -30.971 1.00 81.94 99 GLU A O 1
ATOM 812 N N . LEU A 1 100 ? 3.326 -2.161 -28.829 1.00 72.44 100 LEU A N 1
ATOM 813 C CA . LEU A 1 100 ? 2.578 -0.906 -28.956 1.00 72.44 100 LEU A CA 1
ATOM 814 C C . LEU A 1 100 ? 3.437 0.336 -28.672 1.00 72.44 100 LEU A C 1
ATOM 816 O O . LEU A 1 100 ? 4.286 0.341 -27.782 1.00 72.44 100 LEU A O 1
ATOM 820 N N . ASP A 1 101 ? 3.129 1.435 -29.371 1.00 66.56 101 ASP A N 1
ATOM 821 C CA . ASP A 1 101 ? 3.723 2.750 -29.109 1.00 66.56 101 ASP A CA 1
ATOM 822 C C . ASP A 1 101 ? 3.414 3.265 -27.684 1.00 66.56 101 ASP A C 1
ATOM 824 O O . ASP A 1 101 ? 2.353 3.022 -27.095 1.00 66.56 101 ASP A O 1
ATOM 828 N N . THR A 1 102 ? 4.348 4.064 -27.164 1.00 63.03 102 THR A N 1
ATOM 829 C CA . THR A 1 102 ? 4.537 4.479 -25.755 1.00 63.03 102 THR A CA 1
ATOM 830 C C . THR A 1 102 ? 3.311 4.948 -24.959 1.00 63.03 102 THR A C 1
ATOM 832 O O . THR A 1 102 ? 3.328 4.862 -23.733 1.00 63.03 102 THR A O 1
ATOM 835 N N . LYS A 1 103 ? 2.232 5.439 -25.585 1.00 57.50 103 LYS A N 1
ATOM 836 C CA . LYS A 1 103 ? 1.054 5.950 -24.849 1.00 57.50 103 LYS A CA 1
ATOM 837 C C . LYS A 1 103 ? 0.083 4.870 -24.364 1.00 57.50 103 LYS A C 1
ATOM 839 O O . LYS A 1 103 ? -0.564 5.088 -23.346 1.00 57.50 103 LYS A O 1
ATOM 844 N N . ASN A 1 104 ? -0.015 3.732 -25.053 1.00 59.47 104 ASN A N 1
ATOM 845 C CA . ASN A 1 104 ? -0.970 2.659 -24.718 1.00 59.47 104 ASN A CA 1
ATOM 846 C C . ASN A 1 104 ? -0.292 1.384 -24.199 1.00 59.47 104 ASN A C 1
ATOM 848 O O . ASN A 1 104 ? -0.945 0.359 -24.014 1.00 59.47 104 ASN A O 1
ATOM 852 N N . GLN A 1 105 ? 1.014 1.454 -23.956 1.00 79.75 105 GLN A N 1
ATOM 853 C CA . GLN A 1 105 ? 1.830 0.315 -23.567 1.00 79.75 105 GLN A CA 1
ATOM 854 C C . GLN A 1 105 ? 1.512 -0.210 -22.154 1.00 79.75 105 GLN A C 1
ATOM 856 O O . GLN A 1 105 ? 1.643 -1.407 -21.914 1.00 79.75 105 GLN A O 1
ATOM 861 N N . PHE A 1 106 ? 1.071 0.645 -21.224 1.00 83.50 106 PHE A N 1
ATOM 862 C CA . PHE A 1 106 ? 0.877 0.284 -19.814 1.00 83.50 106 PHE A CA 1
ATOM 863 C C . PHE A 1 106 ? -0.595 0.056 -19.477 1.00 83.50 106 PHE A C 1
ATOM 865 O O . PHE A 1 106 ? -1.418 0.967 -19.565 1.00 83.50 106 PHE A O 1
ATOM 872 N N . ARG A 1 107 ? -0.928 -1.150 -19.015 1.00 88.56 107 ARG A N 1
ATOM 873 C CA . ARG A 1 107 ? -2.267 -1.512 -18.541 1.00 88.56 107 ARG A CA 1
ATOM 874 C C . ARG A 1 107 ? -2.200 -1.933 -17.082 1.00 88.56 107 ARG A C 1
ATOM 876 O O . ARG A 1 107 ? -1.823 -3.061 -16.772 1.00 88.56 107 ARG A O 1
ATOM 883 N N . LYS A 1 108 ? -2.593 -1.036 -16.180 1.00 89.19 108 LYS A N 1
ATOM 884 C CA . LYS A 1 108 ? -2.764 -1.367 -14.761 1.00 89.19 108 LYS A CA 1
ATOM 885 C C . LYS A 1 108 ? -4.087 -2.103 -14.577 1.00 89.19 108 LYS A C 1
ATOM 887 O O . LYS A 1 108 ? -5.129 -1.627 -15.021 1.00 89.19 108 LYS A O 1
ATOM 892 N N . ILE A 1 109 ? -4.025 -3.282 -13.975 1.00 93.00 109 ILE A N 1
ATOM 893 C CA . ILE A 1 109 ? -5.174 -4.134 -13.692 1.00 93.00 109 ILE A CA 1
ATOM 894 C C . ILE A 1 109 ? -5.373 -4.173 -12.185 1.00 93.00 109 ILE A C 1
ATOM 896 O O . ILE A 1 109 ? -4.472 -4.554 -11.435 1.00 93.00 109 ILE A O 1
ATOM 900 N N . GLU A 1 110 ? -6.567 -3.786 -11.760 1.00 94.31 110 GLU A N 1
ATOM 901 C CA . GLU A 1 110 ? -6.983 -3.829 -10.365 1.00 94.31 110 GLU A CA 1
ATOM 902 C C . GLU A 1 110 ? -7.424 -5.244 -9.996 1.00 94.31 110 GLU A C 1
ATOM 904 O O . GLU A 1 110 ? -8.165 -5.913 -10.724 1.00 94.31 110 GLU A O 1
ATOM 909 N N . LEU A 1 111 ? -6.954 -5.710 -8.845 1.00 93.00 111 LEU A N 1
ATOM 910 C CA . LEU A 1 111 ? -7.360 -6.975 -8.263 1.00 93.00 111 LEU A CA 1
ATOM 911 C C . LEU A 1 111 ? -8.552 -6.707 -7.357 1.00 93.00 111 LEU A C 1
ATOM 913 O O . LEU A 1 111 ? -8.413 -6.074 -6.311 1.00 93.00 111 LEU A O 1
ATOM 917 N N . LYS A 1 112 ? -9.725 -7.192 -7.774 1.00 87.06 112 LYS A N 1
ATOM 918 C CA . LYS A 1 112 ? -10.958 -7.042 -7.001 1.00 87.06 112 LYS A CA 1
ATOM 919 C C . LYS A 1 112 ? -10.777 -7.620 -5.602 1.00 87.06 112 LYS A C 1
ATOM 921 O O . LYS A 1 112 ? -10.424 -8.789 -5.446 1.00 87.06 112 LYS A O 1
ATOM 926 N N . MET A 1 113 ? -11.069 -6.792 -4.613 1.00 89.56 113 MET A N 1
ATOM 927 C CA . MET A 1 113 ? -11.095 -7.139 -3.202 1.00 89.56 113 MET A CA 1
ATOM 928 C C . MET A 1 113 ? -12.478 -6.837 -2.631 1.00 89.56 113 MET A C 1
ATOM 930 O O . MET A 1 113 ? -13.321 -6.232 -3.297 1.00 89.56 113 MET A O 1
ATOM 934 N N . LYS A 1 114 ? -12.716 -7.301 -1.404 1.00 90.81 114 LYS A N 1
ATOM 935 C CA . LYS A 1 114 ? -13.887 -6.882 -0.636 1.00 90.81 114 LYS A CA 1
ATOM 936 C C . LYS A 1 114 ? -13.818 -5.377 -0.389 1.00 90.81 114 LYS A C 1
ATOM 938 O O . LYS A 1 114 ? -12.727 -4.840 -0.209 1.00 90.81 114 LYS A O 1
ATOM 943 N N . GLU A 1 115 ? -14.976 -4.728 -0.360 1.00 91.75 115 GLU A N 1
ATOM 944 C CA . GLU A 1 115 ? -15.077 -3.302 -0.041 1.00 91.75 115 GLU A CA 1
ATOM 945 C C . GLU A 1 115 ? -14.471 -3.035 1.344 1.00 91.75 115 GLU A C 1
ATOM 947 O O . GLU A 1 115 ? -14.710 -3.793 2.288 1.00 91.75 115 GLU A O 1
ATOM 952 N N . VAL A 1 116 ? -13.684 -1.967 1.462 1.00 92.00 116 VAL A N 1
ATOM 953 C CA . VAL A 1 116 ? -13.073 -1.547 2.724 1.00 92.00 116 VAL A CA 1
ATOM 954 C C . VAL A 1 116 ? -13.939 -0.464 3.360 1.00 92.00 116 VAL A C 1
ATOM 956 O O . VAL A 1 116 ? -14.214 0.567 2.754 1.00 92.00 116 VAL A O 1
ATOM 959 N N . VAL A 1 117 ? -14.361 -0.674 4.607 1.00 92.69 117 VAL A N 1
ATOM 960 C CA . VAL A 1 117 ? -15.154 0.292 5.374 1.00 92.69 117 VAL A CA 1
ATOM 961 C C . VAL A 1 117 ? -14.391 0.702 6.621 1.00 92.69 117 VAL A C 1
ATOM 963 O O . VAL A 1 117 ? -14.204 -0.096 7.539 1.00 92.69 117 VAL A O 1
ATOM 966 N N . SER A 1 118 ? -13.999 1.972 6.683 1.00 92.81 118 SER A N 1
ATOM 967 C CA . SER A 1 118 ? -13.316 2.542 7.841 1.00 92.81 118 SER A CA 1
ATOM 968 C C . SER A 1 118 ? -14.263 3.248 8.815 1.00 92.81 118 SER A C 1
ATOM 970 O O . SER A 1 118 ? -15.271 3.869 8.445 1.00 92.81 118 SER A O 1
ATOM 972 N N . PHE A 1 119 ? -13.919 3.127 10.095 1.00 93.44 119 PHE A N 1
ATOM 973 C CA . PHE A 1 119 ? -14.558 3.758 11.237 1.00 93.44 119 PHE A CA 1
ATOM 974 C C . PHE A 1 119 ? -13.492 4.383 12.122 1.00 93.44 119 PHE A C 1
ATOM 976 O O . PHE A 1 119 ? -12.538 3.721 12.527 1.00 93.44 119 PHE A O 1
ATOM 983 N N . ASP A 1 120 ? -13.693 5.646 12.477 1.00 94.31 120 ASP A N 1
ATOM 984 C CA . ASP A 1 120 ? -12.829 6.365 13.399 1.00 94.31 120 ASP A CA 1
ATOM 985 C C . ASP A 1 120 ? -13.681 6.941 14.531 1.00 94.31 120 ASP A C 1
ATOM 987 O O . ASP A 1 120 ? -14.475 7.861 14.329 1.00 94.31 120 ASP A O 1
ATOM 991 N N . ILE A 1 121 ? -13.576 6.337 15.716 1.00 94.00 121 ILE A N 1
ATOM 992 C CA . ILE A 1 121 ? -14.474 6.605 16.838 1.00 94.00 121 ILE A CA 1
ATOM 993 C C . ILE A 1 121 ? -13.677 7.158 18.014 1.00 94.00 121 ILE A C 1
ATOM 995 O O . ILE A 1 121 ? -12.783 6.503 18.558 1.00 94.00 121 ILE A O 1
ATOM 999 N N . LYS A 1 122 ? -14.061 8.358 18.463 1.00 94.19 122 LYS A N 1
ATOM 1000 C CA . LYS A 1 122 ? -13.522 8.948 19.689 1.00 94.19 122 LYS A CA 1
ATOM 1001 C C . LYS A 1 122 ? -14.174 8.333 20.933 1.00 94.19 122 LYS A C 1
ATOM 1003 O O . LYS A 1 122 ? -15.401 8.383 21.059 1.00 94.19 122 LYS A O 1
ATOM 1008 N N . ILE A 1 123 ? -13.380 7.809 21.863 1.00 94.25 123 ILE A N 1
ATOM 1009 C CA . ILE A 1 123 ? -13.819 7.206 23.126 1.00 94.25 123 ILE A CA 1
ATOM 1010 C C . ILE A 1 123 ? -13.214 7.973 24.308 1.00 94.25 123 ILE A C 1
ATOM 1012 O O . ILE A 1 123 ? -11.998 8.090 24.421 1.00 94.25 123 ILE A O 1
ATOM 1016 N N . GLU A 1 124 ? -14.079 8.461 25.197 1.00 93.44 124 GLU A N 1
ATOM 1017 C CA . GLU A 1 124 ? -13.698 9.169 26.436 1.00 93.44 124 GLU A CA 1
ATOM 1018 C C . GLU A 1 124 ? -14.193 8.437 27.694 1.00 93.44 124 GLU A C 1
ATOM 1020 O O . GLU A 1 124 ? -13.610 8.543 28.770 1.00 93.44 124 GLU A O 1
ATOM 1025 N N . ASN A 1 125 ? -15.245 7.626 27.555 1.00 92.62 125 ASN A N 1
ATOM 1026 C CA . ASN A 1 125 ? -15.806 6.812 28.625 1.00 92.62 125 ASN A CA 1
ATOM 1027 C C . ASN A 1 125 ? -15.807 5.341 28.198 1.00 92.62 125 ASN A C 1
ATOM 1029 O O . ASN A 1 125 ? -16.530 4.958 27.276 1.00 92.62 125 ASN A O 1
ATOM 1033 N N . ALA A 1 126 ? -15.007 4.517 28.877 1.00 91.62 126 ALA A N 1
ATOM 1034 C CA . ALA A 1 126 ? -14.853 3.105 28.5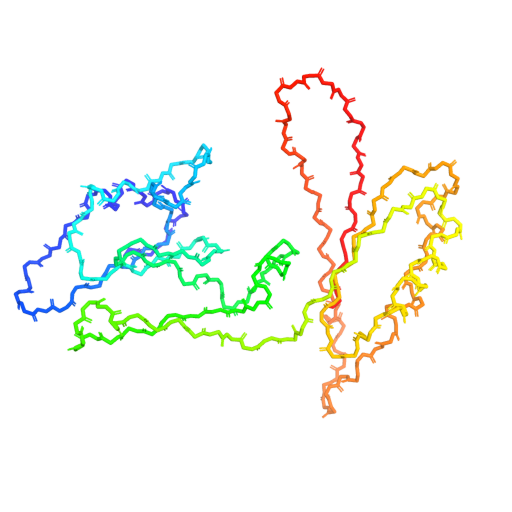40 1.00 91.62 126 ALA A CA 1
ATOM 1035 C C . ALA A 1 126 ? -16.127 2.284 28.790 1.00 91.62 126 ALA A C 1
ATOM 1037 O O . ALA A 1 126 ? -16.375 1.315 28.077 1.00 91.62 126 ALA A O 1
ATOM 1038 N N . LEU A 1 127 ? -16.963 2.690 29.753 1.00 90.81 127 LEU A N 1
ATOM 1039 C CA . LEU A 1 127 ? -18.189 1.968 30.111 1.00 90.81 127 LEU A CA 1
ATOM 1040 C C . LEU A 1 127 ? -19.243 2.045 28.998 1.00 90.81 127 LEU A C 1
ATOM 1042 O O . LEU A 1 127 ? -19.949 1.072 28.754 1.00 90.81 127 LEU A O 1
ATOM 1046 N N . LEU A 1 128 ? -19.311 3.180 28.296 1.00 92.50 128 LEU A N 1
ATOM 1047 C CA . LEU A 1 128 ? -20.241 3.411 27.180 1.00 92.50 128 LEU A CA 1
ATOM 1048 C C . LEU A 1 128 ? -19.624 3.101 25.808 1.00 92.50 128 LEU A C 1
ATOM 1050 O O . LEU A 1 128 ? -20.308 3.148 24.786 1.00 92.50 128 LEU A O 1
ATOM 1054 N N . ALA A 1 129 ? -18.326 2.792 25.763 1.00 92.19 129 ALA A N 1
ATOM 1055 C CA . ALA A 1 129 ? -17.594 2.609 24.517 1.00 92.19 129 ALA A CA 1
ATOM 1056 C C . ALA A 1 129 ? -18.176 1.482 23.659 1.00 92.19 129 ALA A C 1
ATOM 1058 O O . ALA A 1 129 ? -18.319 1.646 22.453 1.00 92.19 129 ALA A O 1
ATOM 1059 N N . THR A 1 130 ? -18.540 0.356 24.279 1.00 90.75 130 THR A N 1
ATOM 1060 C CA . THR A 1 130 ? -19.052 -0.822 23.564 1.00 90.75 130 THR A CA 1
ATOM 1061 C C . THR A 1 130 ? -20.347 -0.507 22.810 1.00 90.75 130 THR A C 1
ATOM 1063 O O . THR A 1 130 ? -20.445 -0.784 21.618 1.00 90.75 130 THR A O 1
ATOM 1066 N N . GLU A 1 131 ? -21.318 0.120 23.478 1.00 91.00 131 GLU A N 1
ATOM 1067 C CA . GLU A 1 131 ? -22.602 0.507 22.874 1.00 91.00 131 GLU A CA 1
ATOM 1068 C C . GLU A 1 131 ? -22.405 1.553 21.772 1.00 91.00 131 GLU A C 1
ATOM 1070 O O . GLU A 1 131 ? -22.988 1.459 20.690 1.00 91.00 131 GLU A O 1
ATOM 1075 N N . LYS A 1 132 ? -21.509 2.518 22.009 1.00 92.94 132 LYS A N 1
ATOM 1076 C CA . LYS A 1 132 ? -21.138 3.518 21.006 1.00 92.94 132 LYS A CA 1
ATOM 1077 C C . LYS A 1 132 ? -20.529 2.878 19.757 1.00 92.94 132 LYS A C 1
ATOM 1079 O O . LYS A 1 132 ? -20.913 3.235 18.653 1.00 92.94 132 LYS A O 1
ATOM 1084 N N . ILE A 1 133 ? -19.615 1.922 19.908 1.00 92.12 133 ILE A N 1
ATOM 1085 C CA . ILE A 1 133 ? -19.008 1.222 18.768 1.00 92.12 133 ILE A CA 1
ATOM 1086 C C . ILE A 1 133 ? -20.079 0.470 17.974 1.00 92.12 133 ILE A C 1
ATOM 1088 O O . ILE A 1 133 ? -20.156 0.640 16.763 1.00 92.12 133 ILE A O 1
ATOM 1092 N N . ILE A 1 134 ? -20.930 -0.309 18.646 1.00 90.69 134 ILE A N 1
ATOM 1093 C CA . ILE A 1 134 ? -21.990 -1.088 17.988 1.00 90.69 134 ILE A CA 1
ATOM 1094 C C . ILE A 1 134 ? -22.934 -0.168 17.208 1.00 90.69 134 ILE A C 1
ATOM 1096 O O . ILE A 1 134 ? -23.174 -0.402 16.028 1.00 90.69 134 ILE A O 1
ATOM 1100 N N . SER A 1 135 ? -23.400 0.914 17.833 1.00 91.69 135 SER A N 1
ATOM 1101 C CA . SER A 1 135 ? -24.299 1.870 17.178 1.00 91.69 135 SER A CA 1
ATOM 1102 C C . SER A 1 135 ? -23.676 2.583 15.976 1.00 91.69 135 SER A C 1
ATOM 1104 O O . SER A 1 135 ? -24.404 2.929 15.052 1.00 91.69 135 SER A O 1
ATOM 1106 N N . GLU A 1 136 ? -22.357 2.803 15.937 1.00 92.25 136 GLU A N 1
ATOM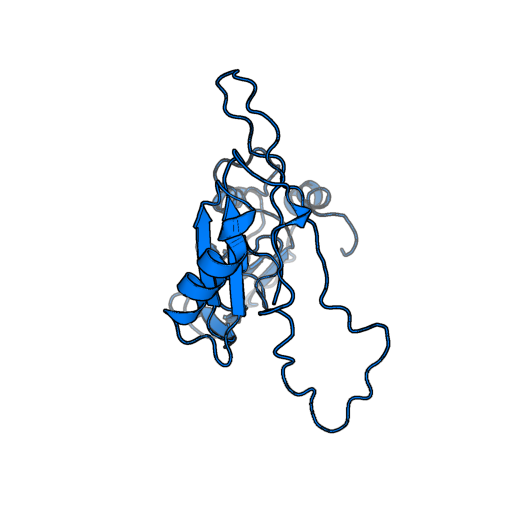 1107 C CA . GLU A 1 136 ? -21.689 3.307 14.728 1.00 92.25 136 GLU A CA 1
ATOM 1108 C C . GLU A 1 136 ? -21.583 2.230 13.643 1.00 92.25 136 GLU A C 1
ATOM 1110 O O . GLU A 1 136 ? -21.827 2.521 12.472 1.00 92.25 136 GLU A O 1
ATOM 1115 N N . LEU A 1 137 ? -21.261 0.989 14.021 1.00 90.75 137 LEU A N 1
ATOM 1116 C CA . LEU A 1 137 ? -21.145 -0.134 13.087 1.00 90.75 137 LEU A CA 1
ATOM 1117 C C . LEU A 1 137 ? -22.485 -0.456 12.407 1.00 90.75 137 LEU A C 1
ATOM 1119 O O . LEU A 1 137 ? -22.515 -0.682 11.202 1.00 90.75 137 LEU A O 1
ATOM 1123 N N . GLU A 1 138 ? -23.596 -0.407 13.144 1.00 90.31 138 GLU A N 1
ATOM 1124 C CA . GLU A 1 138 ? -24.946 -0.694 12.633 1.00 90.31 138 GLU A CA 1
ATOM 1125 C C . GLU A 1 138 ? -25.468 0.342 11.622 1.00 90.31 138 GLU A C 1
ATOM 1127 O O . GLU A 1 138 ? -26.436 0.075 10.912 1.00 90.31 138 GLU A O 1
ATOM 1132 N N . LYS A 1 139 ? -24.835 1.518 11.512 1.00 92.06 139 LYS A N 1
ATOM 1133 C CA . LYS A 1 139 ? -25.224 2.544 10.525 1.00 92.06 139 LYS A CA 1
ATOM 1134 C C . LYS A 1 139 ? -24.849 2.178 9.094 1.00 92.06 139 LYS A C 1
ATOM 1136 O O . LYS A 1 139 ? -25.350 2.811 8.165 1.00 92.06 139 LYS A O 1
ATOM 1141 N N . LYS A 1 140 ? -23.933 1.228 8.906 1.00 90.62 140 LYS A N 1
ATOM 1142 C CA . LYS A 1 140 ? -23.464 0.797 7.590 1.00 90.62 140 LYS A CA 1
ATOM 1143 C C . LYS A 1 140 ? -23.761 -0.683 7.395 1.00 90.62 140 LYS A C 1
ATOM 1145 O O . LYS A 1 140 ? -23.767 -1.462 8.341 1.00 90.62 140 LYS A O 1
ATOM 1150 N N . ASP A 1 141 ? -23.966 -1.060 6.141 1.00 90.06 141 ASP A N 1
ATOM 1151 C CA . ASP A 1 141 ? -23.945 -2.462 5.755 1.00 90.06 141 ASP A CA 1
ATOM 1152 C C . ASP A 1 141 ? -22.495 -2.958 5.738 1.00 90.06 141 ASP A C 1
ATOM 1154 O O . ASP A 1 141 ? -21.652 -2.396 5.029 1.00 90.06 141 ASP A O 1
ATOM 1158 N N . LEU A 1 142 ? -22.221 -3.968 6.562 1.00 90.88 142 LEU A N 1
ATOM 1159 C CA . LEU A 1 142 ? -20.894 -4.550 6.777 1.00 90.88 142 LEU A CA 1
ATOM 1160 C C . LEU A 1 142 ? -20.780 -5.965 6.199 1.00 90.88 142 LEU A C 1
ATOM 1162 O O . LEU A 1 142 ? -19.760 -6.622 6.410 1.00 90.88 142 LEU A O 1
ATOM 1166 N N . ASP A 1 143 ? -21.817 -6.452 5.513 1.00 89.06 143 ASP A N 1
ATOM 1167 C CA . ASP A 1 143 ? -21.812 -7.799 4.957 1.00 89.06 143 ASP A CA 1
ATOM 1168 C C . ASP A 1 143 ? -20.805 -7.926 3.807 1.00 89.06 143 ASP A C 1
ATOM 1170 O O . ASP A 1 143 ? -20.771 -7.107 2.894 1.00 89.06 143 ASP A O 1
ATOM 1174 N N . ASP A 1 144 ? -19.966 -8.960 3.875 1.00 90.06 144 ASP A N 1
ATOM 1175 C CA . ASP A 1 144 ? -18.880 -9.233 2.924 1.00 90.06 144 ASP A CA 1
ATOM 1176 C C . ASP A 1 144 ? -17.858 -8.087 2.724 1.00 90.06 144 ASP A C 1
ATOM 1178 O O . ASP A 1 144 ? -17.269 -7.939 1.651 1.00 90.06 144 ASP A O 1
ATOM 1182 N N . LYS A 1 145 ? -17.587 -7.297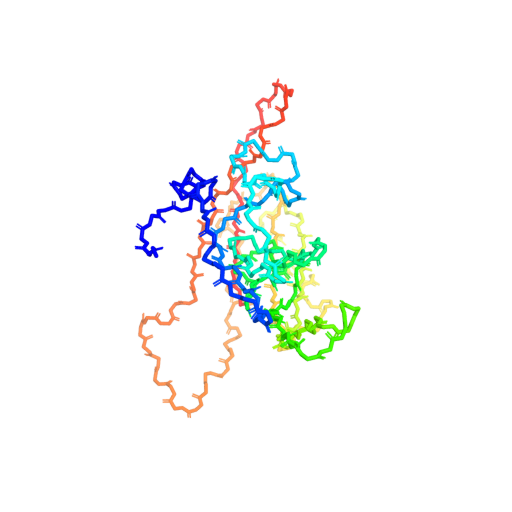 3.774 1.00 91.38 145 LYS A N 1
ATOM 1183 C CA . LYS A 1 145 ? -16.634 -6.167 3.743 1.00 91.38 145 LYS A CA 1
ATOM 1184 C C . LYS A 1 145 ? -15.450 -6.356 4.683 1.00 91.38 145 LYS A C 1
ATOM 1186 O O . LYS A 1 145 ? -15.528 -7.088 5.667 1.00 91.38 145 LYS A O 1
ATOM 1191 N N . ILE A 1 146 ? -14.352 -5.666 4.387 1.00 91.12 146 ILE A N 1
ATOM 1192 C CA . ILE A 1 146 ? -13.213 -5.508 5.298 1.00 91.12 146 ILE A CA 1
ATOM 1193 C C . ILE A 1 146 ? -13.506 -4.298 6.183 1.00 91.12 146 ILE A C 1
ATOM 1195 O O . ILE A 1 146 ? -13.664 -3.186 5.683 1.00 91.12 146 ILE A O 1
ATOM 1199 N N . VAL A 1 147 ? -13.583 -4.500 7.499 1.00 91.94 147 VAL A N 1
ATOM 1200 C CA . VAL A 1 147 ? -13.921 -3.430 8.448 1.00 91.94 147 VAL A CA 1
ATOM 1201 C C . VAL A 1 147 ? -12.677 -2.962 9.184 1.00 91.94 147 VAL A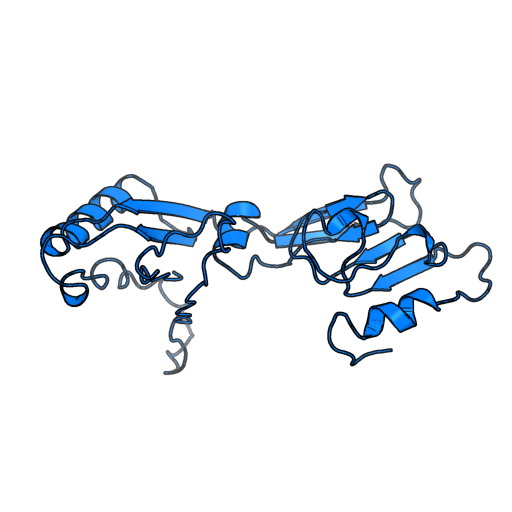 C 1
ATOM 1203 O O . VAL A 1 147 ? -12.031 -3.718 9.905 1.00 91.94 147 VAL A O 1
ATOM 1206 N N . LEU A 1 148 ? -12.379 -1.677 9.040 1.00 92.62 148 LEU A N 1
ATOM 1207 C CA . LEU A 1 148 ? -11.252 -1.008 9.666 1.00 92.62 148 LEU A CA 1
ATOM 1208 C C . LEU A 1 148 ? -11.752 -0.147 10.828 1.00 92.62 148 LEU A C 1
ATOM 1210 O O . LEU A 1 148 ? -12.321 0.920 10.617 1.00 92.62 148 LEU A O 1
ATOM 1214 N N . LEU A 1 149 ? -11.549 -0.596 12.069 1.00 92.38 149 LEU A N 1
ATOM 1215 C CA . LEU A 1 149 ? -11.995 0.122 13.268 1.00 92.38 149 LEU A CA 1
ATOM 1216 C C . LEU A 1 149 ? -10.820 0.783 13.999 1.00 92.38 149 LEU A C 1
ATOM 1218 O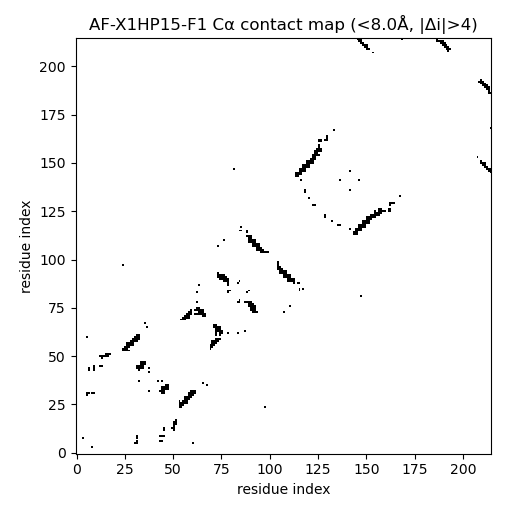 O . LEU A 1 149 ? -9.978 0.103 14.586 1.00 92.38 149 LEU A O 1
ATOM 1222 N N . ARG A 1 150 ? -10.806 2.119 14.027 1.00 92.62 150 ARG A N 1
ATOM 1223 C CA . ARG A 1 150 ? -9.847 2.937 14.776 1.00 92.62 150 ARG A CA 1
ATOM 1224 C C . ARG A 1 150 ? -10.540 3.595 15.968 1.00 92.62 150 ARG A C 1
ATOM 1226 O O . ARG A 1 150 ? -11.470 4.380 15.808 1.00 92.62 150 ARG A O 1
ATOM 1233 N N . LEU A 1 151 ? -10.066 3.292 17.175 1.00 92.31 151 LEU A N 1
ATOM 1234 C CA . LEU A 1 151 ? -10.528 3.931 18.408 1.00 92.31 151 LEU A CA 1
ATOM 1235 C C . LEU A 1 151 ? -9.471 4.921 18.898 1.00 92.31 151 LEU A C 1
ATOM 1237 O O . LEU A 1 151 ? -8.302 4.560 19.027 1.00 92.31 151 LEU A O 1
ATOM 1241 N N . ARG A 1 152 ? -9.867 6.167 19.168 1.00 93.50 152 ARG A N 1
ATOM 1242 C CA . ARG A 1 152 ? -8.960 7.229 19.643 1.00 93.50 152 ARG A CA 1
ATOM 1243 C C . ARG A 1 152 ? -9.561 7.968 20.829 1.00 93.50 152 ARG A C 1
ATOM 1245 O O . ARG A 1 152 ? -10.774 8.051 20.945 1.00 93.50 152 ARG A O 1
ATOM 1252 N N . GLY A 1 153 ? -8.740 8.554 21.690 1.00 91.38 153 GLY A N 1
ATOM 1253 C CA . GLY A 1 153 ? -9.216 9.397 22.791 1.00 91.38 153 GLY A CA 1
ATOM 1254 C C . GLY A 1 153 ? -8.494 9.137 24.105 1.00 91.38 153 GLY A C 1
ATOM 1255 O O . GLY A 1 153 ? -7.594 8.302 24.180 1.00 91.38 153 GLY A O 1
ATOM 1256 N N . ILE A 1 154 ? -8.886 9.892 25.128 1.00 91.19 154 ILE A N 1
ATOM 1257 C CA . ILE A 1 154 ? -8.357 9.792 26.488 1.00 91.19 154 ILE A CA 1
ATOM 1258 C C . ILE A 1 154 ? -9.505 9.328 27.370 1.00 91.19 154 ILE A C 1
ATOM 1260 O O . ILE A 1 154 ? -10.557 9.960 27.390 1.00 91.19 154 ILE A O 1
ATOM 1264 N N . LEU A 1 155 ? -9.309 8.223 28.087 1.00 92.38 155 LEU A N 1
ATOM 1265 C CA . LEU A 1 155 ? -10.320 7.725 29.008 1.00 92.38 155 LEU A CA 1
ATOM 1266 C C . LEU A 1 155 ? -10.357 8.587 30.268 1.00 92.38 155 LEU A C 1
ATOM 1268 O O . LEU A 1 155 ? -9.432 8.561 31.076 1.00 92.38 155 LEU A O 1
ATOM 1272 N N . GLU A 1 156 ? -11.453 9.313 30.445 1.00 91.44 156 GLU A N 1
ATOM 1273 C CA . GLU A 1 156 ? -11.752 10.067 31.662 1.00 91.44 156 GLU A CA 1
ATOM 1274 C C . GLU A 1 156 ? -12.417 9.172 32.712 1.00 91.44 156 GLU A C 1
ATOM 1276 O O . GLU A 1 156 ? -12.310 9.406 33.913 1.00 91.44 156 GLU A O 1
ATOM 1281 N N . THR A 1 157 ? -13.133 8.136 32.262 1.00 90.00 157 THR A N 1
ATOM 1282 C CA . THR A 1 157 ? -13.887 7.219 33.123 1.00 90.00 157 THR A CA 1
ATOM 1283 C C . THR A 1 157 ? -13.770 5.775 32.636 1.00 90.00 157 THR A C 1
ATOM 1285 O O . THR A 1 157 ? -13.918 5.487 31.446 1.00 90.00 157 THR A O 1
ATOM 1288 N N . GLY A 1 158 ? -13.562 4.858 33.586 1.00 89.06 158 GLY A N 1
ATOM 1289 C CA . GLY A 1 158 ? -13.391 3.425 33.333 1.00 89.06 158 GLY A CA 1
ATOM 1290 C C . GLY A 1 158 ? -11.966 3.045 32.922 1.00 89.06 158 GLY A C 1
ATOM 1291 O O . GLY A 1 158 ? -11.052 3.869 32.911 1.00 89.06 158 GLY A O 1
ATOM 1292 N N . LYS A 1 159 ? -11.761 1.763 32.627 1.00 88.12 159 LYS A N 1
ATOM 1293 C CA . LYS A 1 159 ? -10.480 1.185 32.204 1.00 88.12 159 LYS A CA 1
ATOM 1294 C C . LYS A 1 159 ? -10.609 0.595 30.806 1.00 88.12 159 LYS A C 1
ATOM 1296 O O . LYS A 1 159 ? -11.685 0.175 30.400 1.00 88.12 159 LYS A O 1
ATOM 1301 N N . ASN A 1 160 ? -9.486 0.444 30.105 1.00 85.12 160 ASN A N 1
ATOM 1302 C CA . ASN A 1 160 ? -9.450 -0.227 28.796 1.00 85.12 160 ASN A CA 1
ATOM 1303 C C . ASN A 1 160 ? -10.113 -1.618 28.810 1.00 85.12 160 ASN A C 1
ATOM 1305 O O . ASN A 1 160 ? -10.722 -2.011 27.822 1.00 85.12 160 ASN A O 1
ATOM 1309 N N . SER A 1 161 ? -10.025 -2.348 29.930 1.00 85.81 161 SER A N 1
ATOM 1310 C CA . SER A 1 161 ? -10.652 -3.666 30.108 1.00 85.81 161 SER A CA 1
ATOM 1311 C C . SER A 1 161 ? -12.181 -3.649 30.064 1.00 85.81 161 SER A C 1
ATOM 1313 O O . SER A 1 161 ? -12.788 -4.703 29.884 1.00 85.81 161 SER A O 1
ATOM 1315 N N . ASP A 1 162 ? -12.801 -2.485 30.261 1.00 86.81 162 ASP A N 1
ATOM 1316 C CA . ASP A 1 162 ? -14.257 -2.344 30.281 1.00 86.81 162 ASP A CA 1
ATOM 1317 C C . ASP A 1 162 ? -14.846 -2.289 28.861 1.00 86.81 162 ASP A C 1
ATOM 1319 O O . ASP A 1 162 ? -16.030 -2.571 28.668 1.00 86.81 162 ASP A O 1
ATOM 1323 N N . ILE A 1 163 ? -14.016 -2.001 27.852 1.00 88.06 163 ILE A N 1
ATOM 1324 C CA . ILE A 1 163 ? -14.403 -2.011 26.439 1.00 88.06 163 ILE A CA 1
ATOM 1325 C C . ILE A 1 163 ? -14.428 -3.463 25.948 1.00 88.06 163 ILE A C 1
ATOM 1327 O O . ILE A 1 163 ? -13.391 -4.125 25.857 1.00 88.06 163 ILE A O 1
ATOM 1331 N N . LYS A 1 164 ? -15.617 -3.978 25.622 1.00 87.00 164 LYS A N 1
ATOM 1332 C CA . LYS A 1 164 ? -15.807 -5.375 25.212 1.00 87.00 164 LYS A CA 1
ATOM 1333 C C . LYS A 1 164 ? -15.968 -5.477 23.701 1.00 87.00 164 LYS A C 1
ATOM 1335 O O . LYS A 1 164 ? -16.973 -5.047 23.151 1.00 87.00 164 LYS A O 1
ATOM 1340 N N . PHE A 1 165 ? -15.015 -6.134 23.045 1.00 80.69 165 PHE A N 1
ATOM 1341 C CA . PHE A 1 165 ? -15.034 -6.343 21.590 1.00 80.69 165 PHE A CA 1
ATOM 1342 C C . PHE A 1 165 ? -15.726 -7.648 21.160 1.00 80.69 165 PHE A C 1
ATOM 1344 O O . PHE A 1 165 ? -16.146 -7.798 20.015 1.00 80.69 165 PHE A O 1
ATOM 1351 N N . SER A 1 166 ? -15.879 -8.604 22.083 1.00 75.88 166 SER A N 1
ATOM 1352 C CA . SER A 1 166 ? -16.485 -9.915 21.815 1.00 75.88 166 SER A CA 1
ATOM 1353 C C . SER A 1 166 ? -17.860 -9.878 21.125 1.00 75.88 166 SER A C 1
ATOM 1355 O O . SER A 1 166 ? -18.082 -10.732 20.268 1.00 75.88 166 SER A O 1
ATOM 1357 N N . PRO A 1 167 ? -18.781 -8.941 21.445 1.00 70.88 167 PRO A N 1
ATOM 1358 C CA . PRO A 1 167 ? -20.124 -8.935 20.858 1.00 70.88 167 PRO A CA 1
ATOM 1359 C C . PRO A 1 167 ? -20.159 -8.823 19.330 1.00 70.88 167 PRO A C 1
ATOM 1361 O O . PRO A 1 167 ? -21.090 -9.332 18.715 1.00 70.88 167 PRO A O 1
ATOM 1364 N N . PHE A 1 168 ? -19.159 -8.188 18.715 1.00 72.50 168 PHE A N 1
ATOM 1365 C CA . PHE A 1 168 ? -19.108 -7.980 17.264 1.00 72.50 168 PHE A CA 1
ATOM 1366 C C . PHE A 1 168 ? -17.954 -8.719 16.570 1.00 72.50 168 PHE A C 1
ATOM 1368 O O . PHE A 1 168 ? -17.995 -8.870 15.356 1.00 72.50 168 PHE A O 1
ATOM 1375 N N . LEU A 1 169 ? -16.978 -9.257 17.315 1.00 61.91 169 LEU A N 1
ATOM 1376 C CA . LEU A 1 169 ? -15.945 -10.161 16.778 1.00 61.91 169 LEU A CA 1
ATOM 1377 C C . LEU A 1 169 ? -16.461 -11.589 16.516 1.00 61.91 169 LEU A C 1
ATOM 1379 O O . LEU A 1 169 ? -15.945 -12.276 15.644 1.00 61.91 169 LEU A O 1
ATOM 1383 N N . ASN A 1 170 ? -17.466 -12.051 17.269 1.00 52.53 170 ASN A N 1
ATOM 1384 C CA . ASN A 1 170 ? -17.913 -13.452 17.249 1.00 52.53 170 ASN A CA 1
ATOM 1385 C C . ASN A 1 170 ? -19.048 -13.754 16.253 1.00 52.53 170 ASN A C 1
ATOM 1387 O O . ASN A 1 170 ? -19.651 -14.827 16.319 1.00 52.53 170 ASN A O 1
ATOM 1391 N N . LYS A 1 171 ? -19.348 -12.851 15.312 1.00 51.44 171 LYS A N 1
ATOM 1392 C CA . LYS A 1 171 ? -20.099 -13.234 14.107 1.00 51.44 171 LYS A CA 1
ATOM 1393 C C . LYS A 1 171 ? -19.128 -13.970 13.182 1.00 51.44 171 LYS A C 1
ATOM 1395 O O . LYS A 1 171 ? -18.596 -13.390 12.245 1.00 51.44 171 LYS A O 1
ATOM 1400 N N . GLU A 1 172 ? -18.825 -15.224 13.515 1.00 43.72 172 GLU A N 1
ATOM 1401 C CA . GLU A 1 172 ? -17.960 -16.066 12.690 1.00 43.72 172 GLU A CA 1
ATOM 1402 C C . GLU A 1 172 ? -18.530 -16.146 11.267 1.00 43.72 172 GLU A C 1
ATOM 1404 O O . GLU A 1 172 ? -19.664 -16.583 11.056 1.00 43.72 172 GLU A O 1
ATOM 1409 N N . LEU A 1 173 ? -17.726 -15.727 10.286 1.00 40.53 173 LEU A N 1
ATOM 1410 C CA . LEU A 1 173 ? -17.932 -16.096 8.892 1.00 40.53 173 LEU A CA 1
ATOM 1411 C C . LEU A 1 173 ? -17.926 -17.630 8.819 1.00 40.53 173 LEU A C 1
ATOM 1413 O O . LEU A 1 173 ? -16.996 -18.246 9.354 1.00 40.53 173 LEU A O 1
ATOM 1417 N N . PRO A 1 174 ? -18.917 -18.274 8.180 1.00 36.91 174 PRO A N 1
ATOM 1418 C CA . PRO A 1 174 ? -18.895 -19.717 8.018 1.00 36.91 174 PRO A CA 1
ATOM 1419 C C . PRO A 1 174 ? -17.629 -20.102 7.247 1.00 36.91 174 PRO A C 1
ATOM 1421 O O . PRO A 1 174 ? -17.477 -19.791 6.066 1.00 36.91 174 PRO A O 1
ATOM 1424 N N . LEU A 1 175 ? -16.698 -20.767 7.935 1.00 41.16 175 LEU A N 1
ATOM 1425 C CA . LEU A 1 175 ? -15.546 -21.399 7.306 1.00 41.16 175 LEU A CA 1
ATOM 1426 C C . LEU A 1 175 ? -16.060 -22.345 6.214 1.00 41.16 175 LEU A C 1
ATOM 1428 O O . LEU A 1 175 ? -16.998 -23.110 6.453 1.00 41.16 175 LEU A O 1
ATOM 1432 N N . CYS A 1 176 ? -15.447 -22.287 5.026 1.00 38.41 176 CYS A N 1
ATOM 1433 C CA . CYS A 1 176 ? -15.792 -23.134 3.885 1.00 38.41 176 CYS A CA 1
ATOM 1434 C C . CYS A 1 176 ? -16.055 -24.586 4.333 1.00 38.41 176 CYS A C 1
ATOM 1436 O O . CYS A 1 176 ? -15.232 -25.141 5.077 1.00 38.41 176 CYS A O 1
ATOM 1438 N N . PRO A 1 177 ? -17.160 -25.221 3.894 1.00 35.09 177 PRO A N 1
ATOM 1439 C CA . PRO A 1 177 ? -17.525 -26.563 4.335 1.00 35.09 177 PRO A CA 1
ATOM 1440 C C . PRO A 1 177 ? -16.442 -27.563 3.908 1.00 35.09 177 PRO A C 1
ATOM 1442 O O . PRO A 1 177 ? -16.354 -27.952 2.748 1.00 35.09 177 PRO A O 1
ATOM 1445 N N . GLY A 1 178 ? -15.575 -27.940 4.854 1.00 41.34 178 GLY A N 1
ATOM 1446 C CA . GLY A 1 178 ? -14.436 -28.838 4.630 1.00 41.34 178 GLY A CA 1
ATOM 1447 C C . GLY A 1 178 ? -13.168 -28.475 5.409 1.00 41.34 178 GLY A C 1
ATOM 1448 O O . GLY A 1 178 ? -12.338 -29.349 5.659 1.00 41.34 178 GLY A O 1
ATOM 1449 N N . CYS A 1 179 ? -13.019 -27.227 5.861 1.00 36.25 179 CYS A N 1
ATOM 1450 C CA . CYS A 1 179 ? -11.867 -26.822 6.666 1.00 36.25 179 CYS A CA 1
ATOM 1451 C C . CYS A 1 179 ? -12.088 -27.179 8.143 1.00 36.25 179 CYS A C 1
ATOM 1453 O O . CYS A 1 179 ? -12.840 -26.510 8.848 1.00 36.25 179 CYS A O 1
ATOM 1455 N N . LYS A 1 180 ? -11.418 -28.228 8.641 1.00 32.38 180 LYS A N 1
ATOM 1456 C CA . LYS A 1 180 ? -11.330 -28.451 10.093 1.00 32.38 180 LYS A CA 1
ATOM 1457 C C . LYS A 1 180 ? -10.597 -27.261 10.730 1.00 32.38 180 LYS A C 1
ATOM 1459 O O . LYS A 1 180 ? -9.550 -26.874 10.206 1.00 32.38 180 LYS A O 1
ATOM 1464 N N . PRO A 1 181 ? -11.084 -26.704 11.852 1.00 38.50 181 PRO A N 1
ATOM 1465 C CA . PRO A 1 181 ? -10.382 -25.637 12.549 1.00 38.50 181 PRO A CA 1
ATOM 1466 C C . PRO A 1 181 ? -9.052 -26.182 13.078 1.00 38.50 181 PRO A C 1
ATOM 1468 O O . PRO A 1 181 ? -9.003 -26.927 14.057 1.00 38.50 181 PRO A O 1
ATOM 1471 N N . ASN A 1 182 ? -7.951 -25.830 12.415 1.00 32.78 182 ASN A N 1
ATOM 1472 C CA . ASN A 1 182 ? -6.634 -25.955 13.019 1.00 32.78 182 ASN A CA 1
ATOM 1473 C C . ASN A 1 182 ? -6.522 -24.878 14.099 1.00 32.78 182 ASN A C 1
ATOM 1475 O O . ASN A 1 182 ? -6.839 -23.716 13.851 1.00 32.78 182 ASN A O 1
ATOM 1479 N N . LYS A 1 183 ? -5.991 -25.237 15.276 1.00 35.50 183 LYS A N 1
ATOM 1480 C CA . LYS A 1 183 ? -5.673 -24.317 16.393 1.00 35.50 183 LYS A CA 1
ATOM 1481 C C . LYS A 1 183 ? -4.716 -23.159 16.021 1.00 35.50 183 LYS A C 1
ATOM 1483 O O . LYS A 1 183 ? -4.341 -22.387 16.893 1.00 35.50 183 LYS A O 1
ATOM 1488 N N . ALA A 1 184 ? -4.318 -23.056 14.753 1.00 31.41 184 ALA A N 1
ATOM 1489 C CA . ALA A 1 184 ? -3.458 -22.028 14.181 1.00 31.41 184 ALA A CA 1
ATOM 1490 C C . ALA A 1 184 ? -4.220 -20.933 13.402 1.00 31.41 184 ALA A C 1
ATOM 1492 O O . ALA A 1 184 ? -3.601 -19.948 13.020 1.00 31.41 184 ALA A O 1
ATOM 1493 N N . ASN A 1 185 ? -5.542 -21.045 13.205 1.00 32.16 185 ASN A N 1
ATOM 1494 C CA . ASN A 1 185 ? -6.350 -19.988 12.572 1.00 32.16 185 ASN A CA 1
ATOM 1495 C C . ASN A 1 185 ? -6.764 -18.903 13.580 1.00 32.16 185 ASN A C 1
ATOM 1497 O O . ASN A 1 185 ? -7.924 -18.503 13.652 1.00 32.16 185 ASN A O 1
ATOM 1501 N N . SER A 1 186 ? -5.820 -18.423 14.388 1.00 31.69 186 SER A N 1
ATOM 1502 C CA . SER A 1 186 ? -5.988 -17.110 14.998 1.00 31.69 186 SER A CA 1
ATOM 1503 C C . SER A 1 186 ? -5.894 -16.078 13.881 1.00 31.69 186 SER A C 1
ATOM 1505 O O . SER A 1 186 ? -4.868 -16.026 13.201 1.00 31.69 186 SER A O 1
ATOM 1507 N N . ILE A 1 187 ? -6.933 -15.257 13.717 1.00 34.12 187 ILE A N 1
ATOM 1508 C CA . ILE A 1 187 ? -6.833 -13.955 13.043 1.00 34.12 187 ILE A CA 1
ATOM 1509 C C . ILE A 1 187 ? -5.502 -13.326 13.486 1.00 34.12 187 ILE A C 1
ATOM 1511 O O . ILE A 1 187 ? -5.256 -13.301 14.702 1.00 34.12 187 ILE A O 1
ATOM 1515 N N . PRO A 1 188 ? -4.611 -12.899 12.571 1.00 29.02 188 PRO A N 1
ATOM 1516 C CA . PRO A 1 188 ? -3.352 -12.296 12.972 1.00 29.02 188 PRO A CA 1
ATOM 1517 C C . PRO A 1 188 ? -3.656 -11.070 13.840 1.00 29.02 188 PRO A C 1
ATOM 1519 O O . PRO A 1 188 ? -4.108 -10.034 13.365 1.00 29.02 188 PRO A O 1
ATOM 1522 N N . ARG A 1 189 ? -3.437 -11.202 15.152 1.00 31.25 189 ARG A N 1
ATOM 1523 C CA . ARG A 1 189 ? -3.397 -10.068 16.073 1.00 31.25 189 ARG A CA 1
ATOM 1524 C C . ARG A 1 189 ? -2.045 -9.399 15.888 1.00 31.25 189 ARG A C 1
ATOM 1526 O O . ARG A 1 189 ? -1.085 -9.766 16.559 1.00 31.25 189 ARG A O 1
ATOM 1533 N N . SER A 1 190 ? -1.955 -8.448 14.972 1.00 30.94 190 SER A N 1
ATOM 1534 C CA . SER A 1 190 ? -0.822 -7.530 14.931 1.00 30.94 190 SER A CA 1
ATOM 1535 C C . SER A 1 190 ? -1.134 -6.336 15.832 1.00 30.94 190 SER A C 1
ATOM 1537 O O . SER A 1 190 ? -1.902 -5.450 15.465 1.00 30.94 190 SER A O 1
ATOM 1539 N N . THR A 1 191 ? -0.552 -6.314 17.029 1.00 29.00 191 THR A N 1
ATOM 1540 C CA . THR A 1 191 ? -0.484 -5.088 17.829 1.00 29.00 191 THR A CA 1
ATOM 1541 C C . THR A 1 191 ? 0.686 -4.270 17.294 1.00 29.00 191 THR A C 1
ATOM 1543 O O . THR A 1 191 ? 1.830 -4.519 17.667 1.00 29.00 191 THR A O 1
ATOM 1546 N N . GLU A 1 192 ? 0.430 -3.328 16.390 1.00 29.36 192 GLU A N 1
ATOM 1547 C CA . GLU A 1 192 ? 1.467 -2.408 15.916 1.00 29.36 192 GLU A CA 1
ATOM 1548 C C . GLU A 1 192 ? 1.399 -1.105 16.716 1.00 29.36 192 GLU A C 1
ATOM 1550 O O . GLU A 1 192 ? 0.451 -0.328 16.611 1.00 29.36 192 GLU A O 1
ATOM 1555 N N . VAL A 1 193 ? 2.412 -0.879 17.556 1.00 25.89 193 VAL A N 1
ATOM 1556 C CA . VAL A 1 193 ? 2.633 0.410 18.219 1.00 25.89 193 VAL A CA 1
ATOM 1557 C C . VAL A 1 193 ? 3.389 1.291 17.234 1.00 25.89 193 VAL A C 1
ATOM 1559 O O . VAL A 1 193 ? 4.599 1.150 17.072 1.00 25.89 193 VAL A O 1
ATOM 1562 N N . PHE A 1 194 ? 2.680 2.187 16.555 1.00 28.05 194 PHE A N 1
ATOM 1563 C CA . PHE A 1 194 ? 3.318 3.171 15.687 1.00 28.05 194 PHE A CA 1
ATOM 1564 C C . PHE A 1 194 ? 3.901 4.312 16.532 1.00 28.05 194 PHE A C 1
ATOM 1566 O O . PHE A 1 194 ? 3.140 4.987 17.233 1.00 28.05 194 PHE A O 1
ATOM 1573 N N . PRO A 1 195 ? 5.220 4.581 16.481 1.00 24.44 195 PRO A N 1
ATOM 1574 C CA . PRO A 1 195 ? 5.737 5.853 16.960 1.00 24.44 195 PRO A CA 1
ATOM 1575 C C . PRO A 1 195 ? 5.168 6.964 16.072 1.00 24.44 195 PRO A C 1
ATOM 1577 O O . PRO A 1 195 ? 5.222 6.882 14.844 1.00 24.44 195 PRO A O 1
ATOM 1580 N N . GLN A 1 196 ? 4.593 7.996 16.686 1.00 29.81 196 GLN A N 1
ATOM 1581 C CA . GLN A 1 196 ? 4.167 9.171 15.934 1.00 29.81 196 GLN A CA 1
ATOM 1582 C C . GLN A 1 196 ? 5.390 9.876 15.323 1.00 29.81 196 GLN A C 1
ATOM 1584 O O . GLN A 1 196 ? 6.452 9.896 15.955 1.00 29.81 196 GLN A O 1
ATOM 1589 N N . PRO A 1 197 ? 5.277 10.463 14.116 1.00 28.78 197 PRO A N 1
ATOM 1590 C CA . PRO A 1 197 ? 6.325 11.325 13.589 1.00 28.78 197 PRO A CA 1
ATOM 1591 C C . PRO A 1 197 ? 6.543 12.490 14.560 1.00 28.78 197 PRO A C 1
ATOM 1593 O O . PRO A 1 197 ? 5.595 13.177 14.941 1.00 28.78 197 PRO A O 1
ATOM 1596 N N . MET A 1 198 ? 7.792 12.689 14.987 1.00 25.70 198 MET A N 1
ATOM 1597 C CA . MET A 1 198 ? 8.152 13.807 15.855 1.00 25.70 198 MET A CA 1
ATOM 1598 C C . MET A 1 198 ? 7.843 15.127 15.142 1.00 25.70 198 MET A C 1
ATOM 1600 O O . MET A 1 198 ? 8.442 15.442 14.114 1.00 25.70 198 MET A O 1
ATOM 1604 N N . SER A 1 199 ? 6.910 15.893 15.706 1.00 30.23 199 SER A N 1
ATOM 1605 C CA . SER A 1 199 ? 6.750 17.315 15.408 1.00 30.23 199 SER A CA 1
ATOM 1606 C C . SER A 1 199 ? 8.051 18.058 15.762 1.00 30.23 199 SER A C 1
ATOM 1608 O O . SER A 1 199 ? 8.644 17.755 16.801 1.00 30.23 199 SER A O 1
ATOM 1610 N N . PRO A 1 200 ? 8.504 19.036 14.954 1.00 33.78 200 PRO A N 1
ATOM 1611 C CA . PRO A 1 200 ? 9.671 19.858 15.278 1.00 33.78 200 PRO A CA 1
ATOM 1612 C C . PRO A 1 200 ? 9.465 20.772 16.500 1.00 33.78 200 PRO A C 1
ATOM 1614 O O . PRO A 1 200 ? 10.442 21.323 17.007 1.00 33.78 200 PRO A O 1
ATOM 1617 N N . ASP A 1 201 ? 8.240 20.890 17.023 1.00 32.66 201 ASP A N 1
ATOM 1618 C CA . ASP A 1 201 ? 7.957 21.670 18.225 1.00 32.66 201 ASP A CA 1
ATOM 1619 C C . ASP A 1 201 ? 7.846 20.778 19.465 1.00 32.66 201 ASP A C 1
ATOM 1621 O O . ASP A 1 201 ? 6.878 20.052 19.691 1.00 32.66 201 ASP A O 1
ATOM 1625 N N . ASN A 1 202 ? 8.886 20.881 20.287 1.00 39.66 202 ASN A N 1
ATOM 1626 C CA . ASN A 1 202 ? 9.096 20.215 21.564 1.00 39.66 202 ASN A CA 1
ATOM 1627 C C . ASN A 1 202 ? 7.929 20.465 22.551 1.00 39.66 202 ASN A C 1
ATOM 1629 O O . ASN A 1 202 ? 7.956 21.406 23.347 1.00 39.66 202 ASN A O 1
ATOM 1633 N N . LYS A 1 203 ? 6.909 19.600 22.537 1.00 28.20 203 LYS A N 1
ATOM 1634 C CA . LYS A 1 203 ? 5.982 19.383 23.657 1.00 28.20 203 LYS A CA 1
ATOM 1635 C C . LYS A 1 203 ? 5.741 17.887 23.821 1.00 28.20 203 LYS A C 1
ATOM 1637 O O . LYS A 1 203 ? 5.337 17.200 22.894 1.00 28.20 203 LYS A O 1
ATOM 1642 N N . ILE A 1 204 ? 6.037 17.397 25.020 1.00 29.64 204 ILE A N 1
ATOM 1643 C CA . ILE A 1 204 ? 5.830 16.012 25.438 1.00 29.64 204 ILE A CA 1
ATOM 1644 C C . ILE A 1 204 ? 4.316 15.753 25.445 1.00 29.64 204 ILE A C 1
ATOM 1646 O O . ILE A 1 204 ? 3.625 16.204 26.358 1.00 29.64 204 ILE A O 1
ATOM 1650 N N . GLU A 1 205 ? 3.796 15.055 24.435 1.00 27.88 205 GLU A N 1
ATOM 1651 C CA . GLU A 1 205 ? 2.450 14.477 24.480 1.00 27.88 205 GLU A CA 1
ATOM 1652 C C . GLU A 1 205 ? 2.514 13.062 25.082 1.00 27.88 205 GLU A C 1
ATOM 1654 O O . GLU A 1 205 ? 3.428 12.294 24.765 1.00 27.88 205 GLU A O 1
ATOM 1659 N N . PRO A 1 206 ? 1.588 12.695 25.989 1.00 29.45 206 PRO A N 1
ATOM 1660 C CA . PRO A 1 206 ? 1.592 11.384 26.620 1.00 29.45 206 PRO A CA 1
ATOM 1661 C C . PRO A 1 206 ? 1.283 10.298 25.586 1.00 29.45 206 PRO A C 1
ATOM 1663 O O . PRO A 1 206 ? 0.347 10.408 24.7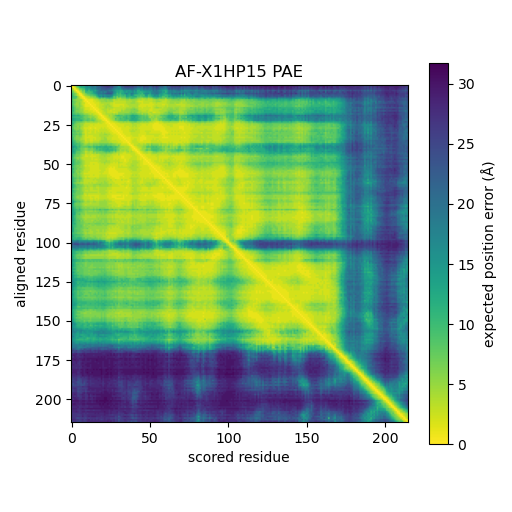97 1.00 29.45 206 PRO A O 1
ATOM 1666 N N . SER A 1 207 ? 2.075 9.227 25.624 1.00 30.39 207 SER A N 1
ATOM 1667 C CA . SER A 1 207 ? 1.967 8.043 24.773 1.00 30.39 207 SER A CA 1
ATOM 1668 C C . SER A 1 207 ? 0.550 7.453 24.805 1.00 30.39 207 SER A C 1
ATOM 1670 O O . SER A 1 207 ? 0.178 6.751 25.750 1.00 30.39 207 SER A O 1
ATOM 1672 N N . GLY A 1 208 ? -0.249 7.735 23.778 1.00 27.30 208 GLY A N 1
ATOM 1673 C CA . GLY A 1 208 ? -1.521 7.064 23.542 1.00 27.30 208 GLY A CA 1
ATOM 1674 C C . GLY A 1 208 ? -1.286 5.667 22.971 1.00 27.30 208 GLY A C 1
ATOM 1675 O O . GLY A 1 208 ? -0.643 5.516 21.935 1.00 27.30 208 GLY A O 1
ATOM 1676 N N . ASN A 1 209 ? -1.813 4.638 23.634 1.00 25.78 209 ASN A N 1
ATOM 1677 C CA . ASN A 1 209 ? -1.841 3.284 23.085 1.00 25.78 209 ASN A CA 1
ATOM 1678 C C . ASN A 1 209 ? -2.871 3.226 21.949 1.00 25.78 209 ASN A C 1
ATOM 1680 O O . ASN A 1 209 ? -4.073 3.298 22.198 1.00 25.78 209 ASN A O 1
ATOM 1684 N N . ILE A 1 210 ? -2.402 3.083 20.711 1.00 29.20 210 ILE A N 1
ATOM 1685 C CA . ILE A 1 210 ? -3.246 2.775 19.553 1.00 29.20 210 ILE A CA 1
ATOM 1686 C C . ILE A 1 210 ? -3.404 1.253 19.511 1.00 29.20 210 ILE A C 1
ATOM 1688 O O . ILE A 1 210 ? -2.416 0.526 19.450 1.00 29.20 210 ILE A O 1
ATOM 1692 N N . ILE A 1 211 ? -4.644 0.769 19.581 1.00 27.88 211 ILE A N 1
ATOM 1693 C CA . ILE A 1 211 ? -4.973 -0.650 19.408 1.00 27.88 211 ILE A CA 1
ATOM 1694 C C . ILE A 1 211 ? -5.711 -0.770 18.075 1.00 27.88 211 ILE A C 1
ATOM 1696 O O . ILE A 1 211 ? -6.822 -0.258 17.938 1.00 27.88 211 ILE A O 1
ATOM 1700 N N . SER A 1 212 ? -5.083 -1.415 17.096 1.00 27.22 212 SER A N 1
ATOM 1701 C CA . SER A 1 212 ? -5.674 -1.769 15.805 1.00 27.22 212 SER A CA 1
ATOM 1702 C C . SER A 1 212 ? -6.136 -3.229 15.822 1.00 27.22 212 SER A C 1
ATOM 1704 O O . SER A 1 212 ? -5.450 -4.107 16.346 1.00 27.22 212 SER A O 1
ATOM 1706 N N . TRP A 1 213 ? -7.313 -3.491 15.254 1.00 28.69 213 TRP A N 1
ATOM 1707 C CA . TRP A 1 213 ? -7.855 -4.839 15.071 1.00 28.69 213 TRP A CA 1
ATOM 1708 C C . TRP A 1 213 ? -8.089 -5.073 13.577 1.00 28.69 213 TRP A C 1
ATOM 1710 O O . TRP A 1 213 ? -8.704 -4.233 12.923 1.00 28.69 213 TRP A O 1
ATOM 1720 N N . PHE A 1 214 ? -7.597 -6.197 13.054 1.00 22.91 214 PHE A N 1
ATOM 1721 C CA . PHE A 1 214 ? -7.909 -6.680 11.708 1.00 22.91 214 PHE A CA 1
ATOM 1722 C C . PHE A 1 214 ? -9.095 -7.651 11.798 1.00 22.91 214 PHE A C 1
ATOM 1724 O O . PHE A 1 214 ? -9.081 -8.546 12.647 1.00 22.91 214 PHE A O 1
ATOM 1731 N N . LEU A 1 215 ? -10.111 -7.444 10.957 1.00 28.62 215 LEU A N 1
ATOM 1732 C CA . LEU A 1 215 ? -11.256 -8.335 10.735 1.00 28.62 215 LEU A CA 1
ATOM 1733 C C . LEU A 1 215 ? -11.161 -8.932 9.331 1.00 28.62 215 LEU A C 1
ATOM 1735 O O . LEU A 1 215 ? -10.904 -8.146 8.391 1.00 28.62 215 LEU A O 1
#

Nearest PDB structures (foldseek):
  1w66-assembly1_A  TM=3.740E-01  e=1.614E+00  Mycobacterium tuberculosis H37Rv
  2eo0-assembly2_A  TM=2.763E-01  e=2.065E+00  Sulfurisphaera tokodaii str. 7

InterPro domains:
  IPR029052 Metallo-dependent phosphatase-like [G3DSA:3.60.21.10] (3-114)
  IPR029052 Metallo-dependent phosphatase-like [SSF56300] (17-139)
  IPR050535 DNA Repair and Maintenance Complex Component [PTHR30337] (19-160)

Radius of gyration: 23.09 Å; Cα contacts (8 Å, |Δi|>4): 283; chains: 1; bounding box: 52×50×65 Å

Sequence (215 aa):
YPGKTSGLEINDLRRAEFNESPGMFKIFMMHTMIDKARGDLPVDALEISKIPFADYYALGHLHIDFQYENFVYPGPIFPNNFKELEDLEHGRFCIIDTELDTKNQFRKIELKMKEVVSFDIKIENALLATEKIISELEKKDLDDKIVLLRLRGILETGKNSDIKFSPFLNKELPLCPGCKPNKANSIPRSTEVFPQPMSPDNKIEPSGNIISWFL

Mean predicted aligned error: 12.91 Å

Foldseek 3Di:
DDDDDEPVCLVVQLVDDDDDDPPDQFEAEEAYAAPVRCPPPPGDHHDPVSGDDGNAYHYHNDQDADDDQRYGDLHAQAQDDLVSCVPVVWGWDWAADPVDPRPPGIDIDTHDDFGEAEDEEEDAAQQCQQVVVVVVVVVDDCPRHWYWYWYDYHHPYDDPVNRDPVVPVPPDDPDDVPDDDDPPPDPPQDQDQDDDPDDPDDDDDDRDRIGTDTD

Solvent-accessible surface area (backbone atoms only — not comparable to full-atom values): 13797 Å² total; per-residue (Å²): 141,87,87,69,63,78,67,72,48,48,70,56,50,57,67,48,77,78,78,94,57,88,96,58,88,39,75,43,78,47,61,49,57,36,54,92,76,46,74,88,56,97,64,88,51,40,53,77,88,57,45,65,93,53,71,31,33,48,37,36,80,58,80,41,86,44,75,57,93,53,41,33,28,46,30,38,72,57,55,86,45,75,67,38,37,73,75,57,49,41,13,28,42,67,47,74,48,91,86,52,66,86,87,73,19,73,43,77,46,75,41,90,59,55,55,65,47,79,45,80,45,81,41,43,40,23,76,57,35,39,62,52,51,51,61,58,54,70,74,49,91,64,81,84,44,36,52,41,54,42,62,46,75,63,69,80,38,74,47,78,84,55,42,60,60,63,86,74,66,66,71,70,74,82,68,64,96,83,68,75,87,56,96,73,76,62,75,73,82,60,81,64,81,75,80,75,82,82,65,94,68,93,66,94,70,83,88,74,85,60,65,58,57,79,104

pLDDT: mean 75.49, std 24.22, range [22.91, 94.31]

Secondary structure (DSSP, 8-state):
---PPTTTTHHHHTT--PPP-TTPPPEEEE-S-BTTT-TT--S--B-GGGSPP-SEEEE-S--S-EEETTEEE---SS--SHHHHHHH-SEEEEEE-SSS-TTS-EEEEEE--PPEEEEEEE-SBHHHHHHHHHHHHTTS--TT-EEEEEEE---SBS-GGG---HHHH-------TT----TT---------PPPPPPSS----------EE--